Protein AF-0000000074521173 (afdb_homodimer)

Structure (mmCIF, N/CA/C/O backbone):
data_AF-0000000074521173-model_v1
#
loop_
_entity.id
_entity.type
_entity.pdbx_description
1 polymer 'Rhodanese-like domain'
#
loop_
_atom_site.group_PDB
_atom_site.id
_atom_site.type_symbol
_atom_site.label_atom_id
_atom_site.label_alt_id
_atom_site.label_comp_id
_atom_site.label_asym_id
_atom_site.label_entity_id
_atom_site.label_seq_id
_atom_site.pdbx_PDB_ins_code
_atom_site.Cartn_x
_atom_site.Cartn_y
_atom_site.Cartn_z
_atom_site.occupancy
_atom_site.B_iso_or_equiv
_atom_site.auth_seq_id
_atom_site.auth_comp_id
_atom_site.auth_asym_id
_atom_site.auth_atom_id
_atom_site.pdbx_PDB_model_num
ATOM 1 N N . MET A 1 1 ? -14.336 -15.609 12.555 1 71.12 1 MET A N 1
ATOM 2 C CA . MET A 1 1 ? -14.711 -14.969 11.289 1 71.12 1 MET A CA 1
ATOM 3 C C . MET A 1 1 ? -13.562 -14.109 10.758 1 71.12 1 MET A C 1
ATOM 5 O O . MET A 1 1 ? -12.773 -13.578 11.539 1 71.12 1 MET A O 1
ATOM 9 N N . ALA A 1 2 ? -13.367 -14.094 9.484 1 87.44 2 ALA A N 1
ATOM 10 C CA . ALA A 1 2 ? -12.242 -13.328 8.938 1 87.44 2 ALA A CA 1
ATOM 11 C C . ALA A 1 2 ? -12.453 -11.828 9.133 1 87.44 2 ALA A C 1
ATOM 13 O O . ALA A 1 2 ? -13.594 -11.352 9.109 1 87.44 2 ALA A O 1
ATOM 14 N N . LEU A 1 3 ? -11.398 -11.156 9.422 1 94.12 3 LEU A N 1
ATOM 15 C CA . LEU A 1 3 ? -11.43 -9.703 9.547 1 94.12 3 LEU A CA 1
ATOM 16 C C . LEU A 1 3 ? -11.875 -9.047 8.242 1 94.12 3 LEU A C 1
ATOM 18 O O . LEU A 1 3 ? -11.703 -9.625 7.168 1 94.12 3 LEU A O 1
ATOM 22 N N . THR A 1 4 ? -12.523 -7.906 8.406 1 96.81 4 THR A N 1
ATOM 23 C CA . THR A 1 4 ? -12.789 -7.051 7.25 1 96.81 4 THR A CA 1
ATOM 24 C C . THR A 1 4 ? -11.766 -5.922 7.172 1 96.81 4 THR A C 1
ATOM 26 O O . THR A 1 4 ? -11.078 -5.629 8.156 1 96.81 4 THR A O 1
ATOM 29 N N . PRO A 1 5 ? -11.664 -5.328 6.004 1 97.5 5 PRO A N 1
ATOM 30 C CA . PRO A 1 5 ? -10.781 -4.164 5.914 1 97.5 5 PRO A CA 1
ATOM 31 C C . PRO A 1 5 ? -11.148 -3.07 6.918 1 97.5 5 PRO A C 1
ATOM 33 O O . PRO A 1 5 ? -10.258 -2.434 7.488 1 97.5 5 PRO A O 1
ATOM 36 N N . MET A 1 6 ? -12.422 -2.934 7.141 1 97.88 6 MET A N 1
ATOM 37 C CA . MET A 1 6 ? -12.859 -1.9 8.078 1 97.88 6 MET A CA 1
ATOM 38 C C . MET A 1 6 ? -12.492 -2.273 9.508 1 97.88 6 MET A C 1
ATOM 40 O O . MET A 1 6 ? -12.273 -1.396 10.344 1 97.88 6 MET A O 1
ATOM 44 N N . ASP A 1 7 ? -12.422 -3.557 9.828 1 98.25 7 ASP A N 1
ATOM 45 C CA . ASP A 1 7 ? -11.906 -3.986 11.125 1 98.25 7 ASP A CA 1
ATOM 46 C C . ASP A 1 7 ? -10.453 -3.562 11.312 1 98.25 7 ASP A C 1
ATOM 48 O O . ASP A 1 7 ? -10.055 -3.125 12.398 1 98.25 7 ASP A O 1
ATOM 52 N N . LEU A 1 8 ? -9.617 -3.713 10.242 1 97.69 8 LEU A N 1
ATOM 53 C CA . LEU A 1 8 ? -8.219 -3.291 10.281 1 97.69 8 LEU A CA 1
ATOM 54 C C . LEU A 1 8 ? -8.109 -1.791 10.531 1 97.69 8 LEU A C 1
ATOM 56 O O . LEU A 1 8 ? -7.293 -1.349 11.336 1 97.69 8 LEU A O 1
ATOM 60 N N . VAL A 1 9 ? -8.992 -1.06 9.867 1 98.38 9 VAL A N 1
ATOM 61 C CA . VAL A 1 9 ? -8.992 0.394 9.984 1 98.38 9 VAL A CA 1
ATOM 62 C C . VAL A 1 9 ? -9.398 0.796 11.398 1 98.38 9 VAL A C 1
ATOM 64 O O . VAL A 1 9 ? -8.758 1.649 12.023 1 98.38 9 VAL A O 1
ATOM 67 N N . ALA A 1 10 ? -10.414 0.179 11.891 1 98.31 10 ALA A N 1
ATOM 68 C CA . ALA A 1 10 ? -10.898 0.475 13.234 1 98.31 10 ALA A CA 1
ATOM 69 C C . ALA A 1 10 ? -9.82 0.198 14.273 1 98.31 10 ALA A C 1
ATOM 71 O O . ALA A 1 10 ? -9.641 0.978 15.211 1 98.31 10 ALA A O 1
ATOM 72 N N . ALA A 1 11 ? -9.102 -0.899 14.117 1 98.06 11 ALA A N 1
ATOM 73 C CA . ALA A 1 11 ? -8.023 -1.233 15.039 1 98.06 11 ALA A CA 1
ATOM 74 C C . ALA A 1 11 ? -6.906 -0.194 14.977 1 98.06 11 ALA A C 1
ATOM 76 O O . ALA A 1 11 ? -6.387 0.23 16.016 1 98.06 11 ALA A O 1
ATOM 77 N N . ALA A 1 12 ? -6.566 0.208 13.797 1 98.25 12 ALA A N 1
ATOM 78 C CA . ALA A 1 12 ? -5.527 1.217 13.617 1 98.25 12 ALA A CA 1
ATOM 79 C C . ALA A 1 12 ? -5.934 2.549 14.234 1 98.25 12 ALA A C 1
ATOM 81 O O . ALA A 1 12 ? -5.109 3.236 14.844 1 98.25 12 ALA A O 1
ATOM 82 N N . LYS A 1 13 ? -7.207 2.9 14.078 1 98.38 13 LYS A N 1
ATOM 83 C CA . LYS A 1 13 ? -7.711 4.168 14.602 1 98.38 13 LYS A CA 1
ATOM 84 C C . LYS A 1 13 ? -7.551 4.242 16.109 1 98.38 13 LYS A C 1
ATOM 86 O O . LYS A 1 13 ? -7.441 5.332 16.688 1 98.38 13 LYS A O 1
ATOM 91 N N . GLN A 1 14 ? -7.484 3.115 16.781 1 98.12 14 GLN A N 1
ATOM 92 C CA . GLN A 1 14 ? -7.293 3.082 18.234 1 98.12 14 GLN A CA 1
ATOM 93 C C . GLN A 1 14 ? -5.852 3.406 18.594 1 98.12 14 GLN A C 1
ATOM 95 O O . GLN A 1 14 ? -5.551 3.678 19.766 1 98.12 14 GLN A O 1
ATOM 100 N N . ARG A 1 15 ? -4.949 3.367 17.641 1 97.81 15 ARG A N 1
ATOM 101 C CA . ARG A 1 15 ? -3.525 3.477 17.938 1 97.81 15 ARG A CA 1
ATOM 102 C C . ARG A 1 15 ? -2.949 4.777 17.391 1 97.81 15 ARG A C 1
ATOM 104 O O . ARG A 1 15 ? -1.846 5.18 17.766 1 97.81 15 ARG A O 1
ATOM 111 N N . ILE A 1 16 ? -3.756 5.422 16.578 1 98.44 16 ILE A N 1
ATOM 112 C CA . ILE A 1 16 ? -3.213 6.617 15.945 1 98.44 16 ILE A CA 1
ATOM 113 C C . ILE A 1 16 ? -4.094 7.82 16.266 1 98.44 16 ILE A C 1
ATOM 115 O O . ILE A 1 16 ? -5.191 7.664 16.812 1 98.44 16 ILE A O 1
ATOM 119 N N . ARG A 1 17 ? -3.564 8.984 15.906 1 98.25 17 ARG A N 1
ATOM 120 C CA . ARG A 1 17 ? -4.324 10.227 16 1 98.25 17 ARG A CA 1
ATOM 121 C C . ARG A 1 17 ? -4.832 10.664 14.633 1 98.25 17 ARG A C 1
ATOM 123 O O . ARG A 1 17 ? -4.109 10.578 13.633 1 98.25 17 ARG A O 1
ATOM 130 N N . GLU A 1 18 ? -6.07 11.109 14.602 1 98.44 18 GLU A N 1
ATOM 131 C CA . GLU A 1 18 ? -6.664 11.695 13.406 1 98.44 18 GLU A CA 1
ATOM 132 C C . GLU A 1 18 ? -7.047 13.156 13.641 1 98.44 18 GLU A C 1
ATOM 134 O O . GLU A 1 18 ? -7.48 13.523 14.734 1 98.44 18 GLU A O 1
ATOM 139 N N . ILE A 1 19 ? -6.906 13.922 12.609 1 98.62 19 ILE A N 1
ATOM 140 C CA . ILE A 1 19 ? -7.348 15.312 12.664 1 98.62 19 ILE A CA 1
ATOM 141 C C . ILE A 1 19 ? -8.164 15.641 11.414 1 98.62 19 ILE A C 1
ATOM 143 O O . ILE A 1 19 ? -8.07 14.945 10.398 1 98.62 19 ILE A O 1
ATOM 147 N N . GLY A 1 20 ? -9 16.641 11.492 1 98.5 20 GLY A N 1
ATOM 148 C CA . GLY A 1 20 ? -9.867 17 10.383 1 98.5 20 GLY A CA 1
ATOM 149 C C . GLY A 1 20 ? -9.203 17.938 9.391 1 98.5 20 GLY A C 1
ATOM 150 O O . GLY A 1 20 ? -8.156 18.516 9.68 1 98.5 20 GLY A O 1
ATOM 151 N N . PRO A 1 21 ? -9.82 18.062 8.211 1 98.56 21 PRO A N 1
ATOM 152 C CA . PRO A 1 21 ? -9.25 18.906 7.16 1 98.56 21 PRO A CA 1
ATOM 153 C C . PRO A 1 21 ? -9.078 20.359 7.602 1 98.56 21 PRO A C 1
ATOM 155 O O . PRO A 1 21 ? -8.117 21.031 7.199 1 98.56 21 PRO A O 1
ATOM 158 N N . GLY A 1 22 ? -10 20.828 8.352 1 98.12 22 GLY A N 1
ATOM 159 C CA . GLY A 1 22 ? -9.883 22.188 8.852 1 98.12 22 GLY A CA 1
ATOM 160 C C . GLY A 1 22 ? -8.617 22.406 9.664 1 98.12 22 GLY A C 1
ATOM 161 O O . GLY A 1 22 ? -7.93 23.422 9.484 1 98.12 22 GLY A O 1
ATOM 162 N N . GLU A 1 23 ? -8.344 21.516 10.57 1 98.25 23 GLU A N 1
ATOM 163 C CA . GLU A 1 23 ? -7.121 21.594 11.359 1 98.25 23 GLU A CA 1
ATOM 164 C C . GLU A 1 23 ? -5.883 21.469 10.469 1 98.25 23 GLU A C 1
ATOM 166 O O . GLU A 1 23 ? -4.906 22.188 10.656 1 98.25 23 GLU A O 1
ATOM 171 N N . VAL A 1 24 ? -5.895 20.594 9.484 1 98.5 24 VAL A N 1
ATOM 172 C CA . VAL A 1 24 ? -4.773 20.406 8.57 1 98.5 24 VAL A CA 1
ATOM 173 C C . VAL A 1 24 ? -4.496 21.703 7.812 1 98.5 24 VAL A C 1
ATOM 175 O O . VAL A 1 24 ? -3.336 22.062 7.598 1 98.5 24 VAL A O 1
ATOM 178 N N . ARG A 1 25 ? -5.59 22.391 7.434 1 97.94 25 ARG A N 1
ATOM 179 C CA . ARG A 1 25 ? -5.441 23.641 6.695 1 97.94 25 ARG A CA 1
ATOM 180 C C . ARG A 1 25 ? -4.578 24.625 7.469 1 97.94 25 ARG A C 1
ATOM 182 O O . ARG A 1 25 ? -3.748 25.328 6.887 1 97.94 25 ARG A O 1
ATOM 189 N N . THR A 1 26 ? -4.742 24.672 8.75 1 97.06 26 THR A N 1
ATOM 190 C CA . THR A 1 26 ? -4.02 25.625 9.586 1 97.06 26 THR A CA 1
ATOM 191 C C . THR A 1 26 ? -2.561 25.203 9.742 1 97.06 26 THR A C 1
ATOM 193 O O . THR A 1 26 ? -1.726 26 10.172 1 97.06 26 THR A O 1
ATOM 196 N N . MET A 1 27 ? -2.221 24.031 9.367 1 96.19 27 MET A N 1
ATOM 197 C CA . MET A 1 27 ? -0.882 23.484 9.555 1 96.19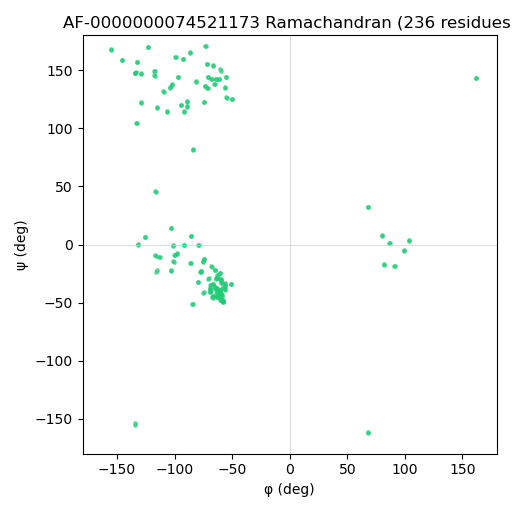 27 MET A CA 1
ATOM 198 C C . MET A 1 27 ? -0.072 23.578 8.266 1 96.19 27 MET A C 1
ATOM 200 O O . MET A 1 27 ? 1.122 23.281 8.25 1 96.19 27 MET A O 1
ATOM 204 N N . LEU A 1 28 ? -0.728 23.938 7.168 1 95.19 28 LEU A N 1
ATOM 205 C CA . LEU A 1 28 ? -0.04 24.016 5.883 1 95.19 28 LEU A CA 1
ATOM 206 C C . LEU A 1 28 ? 1.162 24.953 5.969 1 95.19 28 LEU A C 1
ATOM 208 O O . LEU A 1 28 ? 1.07 26.031 6.543 1 95.19 28 LEU A O 1
ATOM 212 N N . GLY A 1 29 ? 2.248 24.531 5.434 1 92.56 29 GLY A N 1
ATOM 213 C CA . GLY A 1 29 ? 3.445 25.359 5.438 1 92.56 29 GLY A CA 1
ATOM 214 C C . GLY A 1 29 ? 4.332 25.109 6.641 1 92.56 29 GLY A C 1
ATOM 215 O O . GLY A 1 29 ? 5.523 25.422 6.613 1 92.56 29 GLY A O 1
ATOM 216 N N . ASP A 1 30 ? 3.877 24.516 7.73 1 94 30 ASP A N 1
ATOM 217 C CA . ASP A 1 30 ? 4.629 24.312 8.961 1 94 30 ASP A CA 1
ATOM 218 C C . ASP A 1 30 ? 4.82 22.828 9.258 1 94 30 ASP A C 1
ATOM 220 O O . ASP A 1 30 ? 5.488 22.469 10.227 1 94 30 ASP A O 1
ATOM 224 N N . THR A 1 31 ? 4.141 22.062 8.484 1 96.69 31 THR A N 1
ATOM 225 C CA . THR A 1 31 ? 4.172 20.609 8.688 1 96.69 31 THR A CA 1
ATOM 226 C C . THR A 1 31 ? 4.359 19.875 7.367 1 96.69 31 THR A C 1
ATOM 228 O O . THR A 1 31 ? 3.951 20.375 6.312 1 96.69 31 THR A O 1
ATOM 231 N N . LEU A 1 32 ? 5.004 18.781 7.414 1 98.25 32 LEU A N 1
ATOM 232 C CA . LEU A 1 32 ? 5.125 17.938 6.227 1 98.25 32 LEU A CA 1
ATOM 233 C C . LEU A 1 32 ? 3.809 17.234 5.922 1 98.25 32 LEU A C 1
ATOM 235 O O . LEU A 1 32 ? 3.117 16.781 6.836 1 98.25 32 LEU A O 1
ATOM 239 N N . ILE A 1 33 ? 3.424 17.203 4.668 1 98.81 33 ILE A N 1
ATOM 240 C CA . ILE A 1 33 ? 2.186 16.578 4.215 1 98.81 33 ILE A CA 1
ATOM 241 C C . ILE A 1 33 ? 2.508 15.398 3.303 1 98.81 33 ILE A C 1
ATOM 243 O O . ILE A 1 33 ? 3.145 15.57 2.262 1 98.81 33 ILE A O 1
ATOM 247 N N . LEU A 1 34 ? 2.105 14.266 3.725 1 98.88 34 LEU A N 1
ATOM 248 C CA . LEU A 1 34 ? 2.344 13.023 2.992 1 98.88 34 LEU A CA 1
ATOM 249 C C . LEU A 1 34 ? 1.062 12.523 2.338 1 98.88 34 LEU A C 1
ATOM 251 O O . LEU A 1 34 ? 0.093 12.195 3.027 1 98.88 34 LEU A O 1
ATOM 255 N N . ASP A 1 35 ? 1.024 12.508 1.033 1 98.94 35 ASP A N 1
ATOM 256 C CA . ASP A 1 35 ? -0.046 11.922 0.228 1 98.94 35 ASP A CA 1
ATOM 257 C C . ASP A 1 35 ? 0.254 10.461 -0.113 1 98.94 35 ASP A C 1
ATOM 259 O O . ASP A 1 35 ? 1.146 10.18 -0.916 1 98.94 35 ASP A O 1
ATOM 263 N N . VAL A 1 36 ? -0.579 9.523 0.427 1 98.94 36 VAL A N 1
ATOM 264 C CA . VAL A 1 36 ? -0.253 8.117 0.245 1 98.94 36 VAL A CA 1
ATOM 265 C C . VAL A 1 36 ? -1.145 7.516 -0.838 1 98.94 36 VAL A C 1
ATOM 267 O O . VAL A 1 36 ? -1.285 6.293 -0.928 1 98.94 36 VAL A O 1
ATOM 270 N N . ARG A 1 37 ? -1.863 8.32 -1.667 1 98.69 37 ARG A N 1
ATOM 271 C CA . ARG A 1 37 ? -2.662 7.855 -2.797 1 98.69 37 ARG A CA 1
ATOM 272 C C . ARG A 1 37 ? -1.771 7.414 -3.953 1 98.69 37 ARG A C 1
ATOM 274 O O . ARG A 1 37 ? -0.547 7.531 -3.879 1 98.69 37 ARG A O 1
ATOM 281 N N . GLU A 1 38 ? -2.369 6.812 -4.918 1 98.06 38 GLU A N 1
ATOM 282 C CA . GLU A 1 38 ? -1.633 6.445 -6.121 1 98.06 38 GLU A CA 1
ATOM 283 C C . GLU A 1 38 ? -1.175 7.68 -6.891 1 98.06 38 GLU A C 1
ATOM 285 O O . GLU A 1 38 ? -1.8 8.742 -6.801 1 98.06 38 GLU A O 1
ATOM 290 N N . PRO A 1 39 ? -0.095 7.551 -7.668 1 98.06 39 PRO A N 1
ATOM 291 C CA . PRO A 1 39 ? 0.488 8.703 -8.367 1 98.06 39 PRO A CA 1
ATOM 292 C C . PRO A 1 39 ? -0.518 9.414 -9.266 1 98.06 39 PRO A C 1
ATOM 294 O O . PRO A 1 39 ? -0.506 10.648 -9.352 1 98.06 39 PRO A O 1
ATOM 297 N N . GLU A 1 40 ? -1.41 8.703 -9.836 1 97.31 40 GLU A N 1
ATOM 298 C CA . GLU A 1 40 ? -2.385 9.32 -10.734 1 97.31 40 GLU A CA 1
ATOM 299 C C . GLU A 1 40 ? -3.363 10.203 -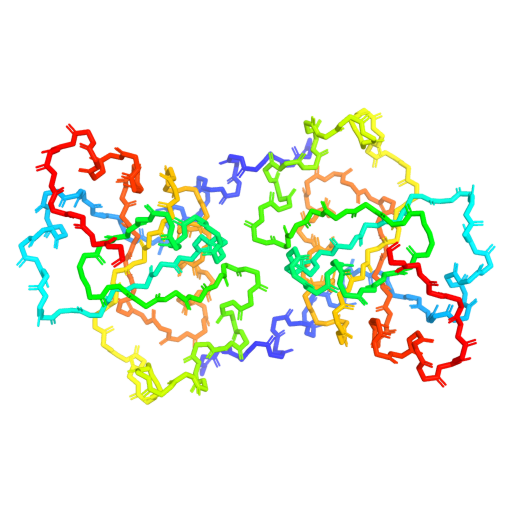9.953 1 97.31 40 GLU A C 1
ATOM 301 O O . GLU A 1 40 ? -3.783 11.25 -10.445 1 97.31 40 GLU A O 1
ATOM 306 N N . GLU A 1 41 ? -3.797 9.758 -8.82 1 98.31 41 GLU A N 1
ATOM 307 C CA . GLU A 1 41 ? -4.652 10.555 -7.949 1 98.31 41 GLU A CA 1
ATOM 308 C C . GLU A 1 41 ? -3.969 11.859 -7.547 1 98.31 41 GLU A C 1
ATOM 310 O O . GLU A 1 41 ? -4.574 12.93 -7.621 1 98.31 41 GLU A O 1
ATOM 315 N N . TYR A 1 42 ? -2.705 11.742 -7.203 1 98.62 42 TYR A N 1
ATOM 316 C CA . TYR A 1 42 ? -1.909 12.898 -6.801 1 98.62 42 TYR A CA 1
ATOM 317 C C .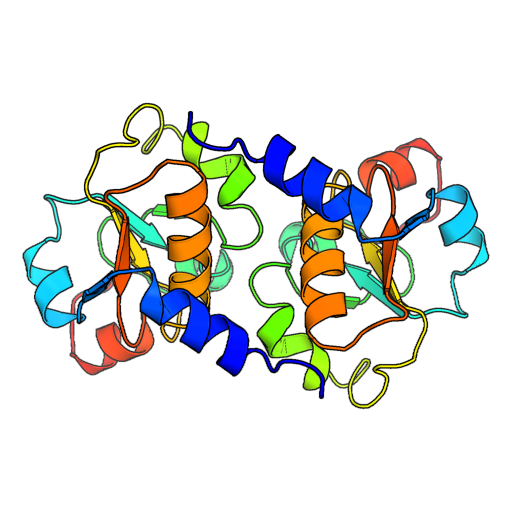 TYR A 1 42 ? -1.785 13.898 -7.945 1 98.62 42 TYR A C 1
ATOM 319 O O . TYR A 1 42 ? -1.969 15.102 -7.75 1 98.62 42 TYR A O 1
ATOM 327 N N . ALA A 1 43 ? -1.517 13.375 -9.109 1 97.94 43 ALA A N 1
ATOM 328 C CA . ALA A 1 43 ? -1.332 14.203 -10.297 1 97.94 43 ALA A CA 1
ATOM 329 C C . ALA A 1 43 ? -2.613 14.961 -10.641 1 97.94 43 ALA A C 1
ATOM 331 O O . ALA A 1 43 ? -2.562 16.078 -11.141 1 97.94 43 ALA A O 1
ATOM 332 N N . ALA A 1 44 ? -3.727 14.398 -10.297 1 97.88 44 ALA A N 1
ATOM 333 C CA . ALA A 1 44 ? -5.02 15 -10.602 1 97.88 44 ALA A CA 1
ATOM 334 C C . ALA A 1 44 ? -5.332 16.141 -9.648 1 97.88 44 ALA A C 1
ATOM 336 O O . ALA A 1 44 ? -6.195 16.984 -9.93 1 97.88 44 ALA A O 1
ATOM 337 N N . GLY A 1 45 ? -4.73 16.156 -8.445 1 98.5 45 GLY A N 1
ATOM 338 C CA . GLY A 1 45 ? -4.898 17.172 -7.426 1 98.5 45 GLY A CA 1
ATOM 339 C C . GLY A 1 45 ? -4.453 16.719 -6.047 1 98.5 45 GLY A C 1
ATOM 340 O O . GLY A 1 45 ? -4.609 15.539 -5.695 1 98.5 45 GLY A O 1
ATOM 341 N N . HIS A 1 46 ? -3.898 17.625 -5.367 1 98.75 46 HIS A N 1
ATOM 342 C CA . HIS A 1 46 ? -3.408 17.297 -4.035 1 98.75 46 HIS A CA 1
ATOM 343 C C . HIS A 1 46 ? -3.342 18.531 -3.146 1 98.75 46 HIS A C 1
ATOM 345 O O . HIS A 1 46 ? -3.547 19.656 -3.617 1 98.75 46 HIS A O 1
ATOM 351 N N . LEU A 1 47 ? -3.16 18.297 -1.831 1 98.81 47 LEU A N 1
ATOM 352 C CA . LEU A 1 47 ? -2.965 19.406 -0.903 1 98.81 47 LEU A CA 1
ATOM 353 C C . LEU A 1 47 ? -1.712 20.203 -1.262 1 98.81 47 LEU A C 1
ATOM 355 O O . LEU A 1 47 ? -0.697 19.625 -1.657 1 98.81 47 LEU A O 1
ATOM 359 N N . PRO A 1 48 ? -1.764 21.562 -1.104 1 98.19 48 PRO A N 1
ATOM 360 C CA . PRO A 1 48 ? -0.549 22.359 -1.335 1 98.19 48 PRO A CA 1
ATOM 361 C C . PRO A 1 48 ? 0.633 21.875 -0.495 1 98.19 48 PRO A C 1
ATOM 363 O O . PRO A 1 48 ? 0.491 21.656 0.712 1 98.19 48 PRO A O 1
ATOM 366 N N . GLY A 1 49 ? 1.733 21.594 -1.163 1 97.38 49 GLY A N 1
ATOM 367 C CA . GLY A 1 49 ? 2.949 21.219 -0.457 1 97.38 49 GLY A CA 1
ATOM 368 C C . GLY A 1 49 ? 3.037 19.734 -0.161 1 97.38 49 GLY A C 1
ATOM 369 O O . GLY A 1 49 ? 4.043 19.266 0.374 1 97.38 49 GLY A O 1
ATOM 370 N N . ALA A 1 50 ? 2.053 18.984 -0.577 1 98.69 50 ALA A N 1
ATOM 371 C CA . ALA A 1 50 ? 2.039 17.547 -0.284 1 98.69 50 ALA A CA 1
ATOM 372 C C . ALA A 1 50 ? 3.105 16.812 -1.092 1 98.69 50 ALA A C 1
ATOM 374 O O . ALA A 1 50 ? 3.393 17.172 -2.232 1 98.69 50 ALA A O 1
ATOM 375 N N . ILE A 1 51 ? 3.693 15.805 -0.496 1 98.56 51 ILE A N 1
ATOM 376 C CA . ILE A 1 51 ? 4.633 14.898 -1.139 1 98.56 51 ILE A CA 1
ATOM 377 C C . ILE A 1 51 ? 3.99 13.523 -1.302 1 98.56 51 ILE A C 1
ATOM 379 O O . ILE A 1 51 ? 3.432 12.977 -0.347 1 98.56 51 ILE A O 1
ATOM 383 N N . ASN A 1 52 ? 4.098 12.992 -2.477 1 98.75 52 ASN A N 1
ATOM 384 C CA . ASN A 1 52 ? 3.443 11.719 -2.752 1 98.75 52 ASN A CA 1
ATOM 385 C C . ASN A 1 52 ? 4.391 10.547 -2.539 1 98.75 52 ASN A C 1
ATOM 387 O O . ASN A 1 52 ? 5.449 10.477 -3.164 1 98.75 52 ASN A O 1
ATOM 391 N N . ILE A 1 53 ? 4.059 9.688 -1.668 1 98.81 53 ILE A N 1
ATOM 392 C CA . ILE A 1 53 ? 4.598 8.336 -1.513 1 98.81 53 ILE A CA 1
ATOM 393 C C . ILE A 1 53 ? 3.453 7.344 -1.335 1 98.81 53 ILE A C 1
ATOM 395 O O . ILE A 1 53 ? 2.887 7.227 -0.246 1 98.81 53 ILE A O 1
ATOM 399 N N . PRO A 1 54 ? 3.145 6.578 -2.361 1 98.88 54 PRO A N 1
ATOM 400 C CA . PRO A 1 54 ? 1.996 5.676 -2.262 1 98.88 54 PRO A CA 1
ATOM 401 C C . PRO A 1 54 ? 2.084 4.742 -1.06 1 98.88 54 PRO A C 1
ATOM 403 O O . PRO A 1 54 ? 3.174 4.289 -0.702 1 98.88 54 PRO A O 1
ATOM 406 N N . ARG A 1 55 ? 0.884 4.453 -0.451 1 98.69 55 ARG A N 1
ATOM 407 C CA . ARG A 1 55 ? 0.812 3.574 0.711 1 98.69 55 ARG A CA 1
ATOM 408 C C . ARG A 1 55 ? 1.54 2.262 0.449 1 98.69 55 ARG A C 1
ATOM 410 O O . ARG A 1 55 ? 2.166 1.701 1.352 1 98.69 55 ARG A O 1
ATOM 417 N N . GLY A 1 56 ? 1.499 1.794 -0.797 1 98.31 56 GLY A N 1
ATOM 418 C CA . GLY A 1 56 ? 2.072 0.5 -1.127 1 98.31 56 GLY A CA 1
ATOM 419 C C . GLY A 1 56 ? 3.578 0.449 -0.939 1 98.31 56 GLY A C 1
ATOM 420 O O . GLY A 1 56 ? 4.16 -0.632 -0.835 1 98.31 56 GLY A O 1
ATOM 421 N N . VAL A 1 57 ? 4.223 1.61 -0.952 1 98.5 57 VAL A N 1
ATOM 422 C CA . VAL A 1 57 ? 5.68 1.612 -0.886 1 98.5 57 VAL A CA 1
ATOM 423 C C . VAL A 1 57 ? 6.145 2.488 0.275 1 98.5 57 VAL A C 1
ATOM 425 O O . VAL A 1 57 ? 7.348 2.67 0.484 1 98.5 57 VAL A O 1
ATOM 428 N N . VAL A 1 58 ? 5.258 2.998 1.104 1 98.56 58 VAL A N 1
ATOM 429 C CA . VAL A 1 58 ? 5.578 4.07 2.043 1 98.56 58 VAL A CA 1
ATOM 430 C C . VAL A 1 58 ? 6.562 3.561 3.092 1 98.56 58 VAL A C 1
ATOM 432 O O . VAL A 1 58 ? 7.48 4.281 3.494 1 98.56 58 VAL A O 1
ATOM 435 N N . GLU A 1 59 ? 6.496 2.285 3.51 1 97.06 59 GLU A N 1
ATOM 436 C CA . GLU A 1 59 ? 7.406 1.708 4.5 1 97.06 59 GLU A CA 1
ATOM 437 C C . GLU A 1 59 ? 8.844 1.698 3.988 1 97.06 59 GLU A C 1
ATOM 439 O O . GLU A 1 59 ? 9.789 1.833 4.77 1 97.06 59 GLU A O 1
ATOM 444 N N . PHE A 1 60 ? 8.906 1.604 2.709 1 97.81 60 PHE A N 1
ATOM 445 C CA . PHE A 1 60 ? 10.211 1.323 2.117 1 97.81 60 PHE A CA 1
ATOM 446 C C . PHE A 1 60 ? 10.844 2.596 1.561 1 97.81 60 PHE A C 1
ATOM 448 O O . PHE A 1 60 ? 12.039 2.629 1.281 1 97.81 60 PHE A O 1
ATOM 455 N N . ARG A 1 61 ? 10.039 3.619 1.41 1 98.12 61 ARG A N 1
ATOM 456 C CA . ARG A 1 61 ? 10.539 4.762 0.652 1 98.12 61 ARG A CA 1
ATOM 457 C C . ARG A 1 61 ? 10.648 6 1.536 1 98.12 61 ARG A C 1
ATOM 459 O O . ARG A 1 61 ? 11.414 6.918 1.236 1 98.12 61 ARG A O 1
ATOM 466 N N . ILE A 1 62 ? 9.922 6.059 2.631 1 98.38 62 ILE A N 1
ATOM 467 C CA . ILE A 1 62 ? 9.805 7.316 3.361 1 98.38 62 ILE A CA 1
ATOM 468 C C . ILE A 1 62 ? 11.164 7.719 3.914 1 98.38 62 ILE A C 1
ATOM 470 O O . ILE A 1 62 ? 11.555 8.891 3.836 1 98.38 62 ILE A O 1
ATOM 474 N N . GLU A 1 63 ? 11.977 6.828 4.359 1 96.56 63 GLU A N 1
ATOM 475 C CA . GLU A 1 63 ? 13.242 7.152 5.004 1 96.56 63 GLU A CA 1
ATOM 476 C C . GLU A 1 63 ? 14.297 7.555 3.977 1 96.56 63 GLU A C 1
ATOM 478 O O . GLU A 1 63 ? 15.289 8.195 4.32 1 96.56 63 GLU A O 1
ATOM 483 N N . THR A 1 64 ? 14.102 7.121 2.771 1 96.31 64 THR A N 1
ATOM 484 C CA . THR A 1 64 ? 15.086 7.438 1.744 1 96.31 64 THR A CA 1
ATOM 485 C C . THR A 1 64 ? 14.641 8.641 0.917 1 96.31 64 THR A C 1
ATOM 487 O O . THR A 1 64 ? 15.375 9.109 0.046 1 96.31 64 THR A O 1
ATOM 490 N N . HIS A 1 65 ? 13.453 9.086 1.127 1 97.81 65 HIS A N 1
ATOM 491 C CA . HIS A 1 65 ? 12.977 10.266 0.411 1 97.81 65 HIS A CA 1
ATOM 492 C C . HIS A 1 65 ? 13.672 11.531 0.913 1 97.81 65 HIS A C 1
ATOM 494 O O . HIS A 1 65 ? 13.758 11.758 2.123 1 97.81 65 HIS A O 1
ATOM 500 N N . PRO A 1 66 ? 14.117 12.375 0.054 1 97.44 66 PRO A N 1
ATOM 501 C CA . PRO A 1 66 ? 14.93 13.531 0.446 1 97.44 66 PRO A CA 1
ATOM 502 C C . PRO A 1 66 ? 14.203 14.461 1.412 1 97.44 66 PRO A C 1
ATOM 504 O O . PRO A 1 66 ? 14.828 15.07 2.287 1 97.44 66 PRO A O 1
ATOM 507 N N . VAL A 1 67 ? 12.945 14.539 1.351 1 97.31 67 VAL A N 1
ATOM 508 C CA . VAL A 1 67 ? 12.172 15.477 2.156 1 97.31 67 VAL A CA 1
ATOM 509 C C . VAL A 1 67 ? 12 14.93 3.57 1 97.31 67 VAL A C 1
ATOM 511 O O . VAL A 1 67 ? 11.969 15.688 4.539 1 97.31 67 VAL A O 1
ATOM 514 N N . PHE A 1 68 ? 11.922 13.633 3.727 1 98.06 68 PHE A N 1
ATOM 515 C CA . PHE A 1 68 ? 11.555 13.031 5.004 1 98.06 68 PHE A CA 1
ATOM 516 C C . PHE A 1 68 ? 12.789 12.484 5.715 1 98.06 68 PHE A C 1
ATOM 518 O O . PHE A 1 68 ? 12.758 12.234 6.922 1 98.06 68 PHE A O 1
ATOM 525 N N . GLN A 1 69 ? 13.805 12.219 4.945 1 96.38 69 GLN A N 1
ATOM 526 C CA . GLN A 1 69 ? 15 11.586 5.488 1 96.38 69 GLN A CA 1
ATOM 527 C C . GLN A 1 69 ? 15.492 12.32 6.734 1 96.38 69 GLN A C 1
ATOM 529 O O . GLN A 1 69 ? 15.641 13.539 6.723 1 96.38 69 GLN A O 1
ATOM 534 N N . GLY A 1 70 ? 15.641 11.555 7.832 1 94.69 70 GLY A N 1
ATOM 535 C CA . GLY A 1 70 ? 16.188 12.109 9.062 1 94.69 70 GLY A CA 1
ATOM 536 C C . GLY A 1 70 ? 15.156 12.891 9.867 1 94.69 70 GLY A C 1
ATOM 537 O O . GLY A 1 70 ? 15.5 13.547 10.852 1 94.69 70 GLY A O 1
ATOM 538 N N . LYS A 1 71 ? 13.898 12.875 9.508 1 96.19 71 LYS A N 1
ATOM 539 C CA . LYS A 1 71 ? 12.875 13.68 10.164 1 96.19 71 LYS A CA 1
ATOM 540 C C . LYS A 1 71 ? 11.828 12.797 10.836 1 96.19 71 LYS A C 1
ATOM 542 O O . LYS A 1 71 ? 10.625 13.047 10.711 1 96.19 71 LYS A O 1
ATOM 547 N N . LYS A 1 72 ? 12.273 11.797 11.531 1 94.62 72 LYS A N 1
ATOM 548 C CA . LYS A 1 72 ? 11.375 10.828 12.133 1 94.62 72 LYS A CA 1
ATOM 549 C C . LYS A 1 72 ? 10.547 11.461 13.258 1 94.62 72 LYS A C 1
ATOM 551 O O . LYS A 1 72 ? 9.453 10.984 13.57 1 94.62 72 LYS A O 1
ATOM 556 N N . ASP A 1 73 ? 11.031 12.57 13.734 1 94.69 73 ASP A N 1
ATOM 557 C CA . ASP A 1 73 ? 10.344 13.211 14.852 1 94.69 73 ASP A CA 1
ATOM 558 C C . ASP A 1 73 ? 9.484 14.383 14.375 1 94.69 73 ASP A C 1
ATOM 560 O O . ASP A 1 73 ? 8.773 15.008 15.164 1 94.69 73 ASP A O 1
ATOM 564 N N . ALA A 1 74 ? 9.523 14.617 13.102 1 96.12 74 ALA A N 1
ATOM 565 C CA . ALA A 1 74 ? 8.766 15.742 12.562 1 96.12 74 ALA A CA 1
ATOM 566 C C . ALA A 1 74 ? 7.266 15.461 12.578 1 96.12 74 ALA A C 1
ATOM 568 O O . ALA A 1 74 ? 6.848 14.297 12.578 1 96.12 74 ALA A O 1
ATOM 569 N N . ALA A 1 75 ? 6.516 16.562 12.609 1 97.19 75 ALA A N 1
ATOM 570 C CA . ALA A 1 75 ? 5.07 16.453 12.414 1 97.19 75 ALA A CA 1
ATOM 571 C C . ALA A 1 75 ? 4.738 16.188 10.953 1 97.19 75 ALA A C 1
ATOM 573 O O . ALA A 1 75 ? 5.16 16.938 10.062 1 97.19 75 ALA A O 1
ATOM 574 N N . ILE A 1 76 ? 4.051 15.117 10.727 1 98.62 76 ILE A N 1
ATOM 575 C CA . ILE A 1 76 ? 3.664 14.734 9.375 1 98.62 76 ILE A CA 1
ATOM 576 C C . ILE A 1 76 ? 2.166 14.445 9.328 1 98.62 76 ILE A C 1
ATOM 578 O O . ILE A 1 76 ? 1.657 13.648 10.117 1 98.62 76 ILE A O 1
ATOM 582 N N . VAL A 1 77 ? 1.464 15.141 8.492 1 98.88 77 VAL A N 1
ATOM 583 C CA . VAL A 1 77 ? 0.074 14.805 8.195 1 98.88 77 VAL A CA 1
ATOM 584 C C . VAL A 1 77 ? 0.015 13.828 7.023 1 98.88 77 VAL A C 1
ATOM 586 O O . VAL A 1 77 ? 0.576 14.094 5.957 1 98.88 77 VAL A O 1
ATOM 589 N N . VAL A 1 78 ? -0.602 12.711 7.246 1 98.94 78 VAL A N 1
ATOM 590 C CA . VAL A 1 78 ? -0.792 11.695 6.219 1 98.94 78 VAL A CA 1
ATOM 591 C C . VAL A 1 78 ? -2.236 11.719 5.723 1 98.94 78 VAL A C 1
ATOM 593 O O . VAL A 1 78 ? -3.17 11.805 6.523 1 98.94 78 VAL A O 1
ATOM 596 N N . TYR A 1 79 ? -2.42 11.656 4.406 1 98.94 79 TYR A N 1
ATOM 597 C CA . TYR A 1 79 ? -3.795 11.594 3.926 1 98.94 79 TYR A CA 1
ATOM 598 C C . TYR A 1 79 ? -3.893 10.727 2.674 1 98.94 79 TYR A C 1
ATOM 600 O O . TYR A 1 79 ? -2.881 10.438 2.033 1 98.94 79 TYR A O 1
ATOM 608 N N . CYS A 1 80 ? -5.066 10.258 2.426 1 98.81 80 CYS A N 1
ATOM 609 C CA . CYS A 1 80 ? -5.418 9.562 1.193 1 98.81 80 CYS A CA 1
ATOM 610 C C . CYS A 1 80 ? -6.742 10.078 0.636 1 98.81 80 CYS A C 1
ATOM 612 O O . CYS A 1 80 ? -7.078 11.25 0.807 1 98.81 80 CYS A O 1
ATOM 614 N N . GLN A 1 81 ? -7.391 9.25 -0.115 1 98.62 81 GLN A N 1
ATOM 615 C CA . GLN A 1 81 ? -8.609 9.719 -0.771 1 98.62 81 GLN A CA 1
ATOM 616 C C . GLN A 1 81 ? -9.758 9.844 0.226 1 98.62 81 GLN A C 1
ATOM 618 O O . GLN A 1 81 ? -10.438 10.875 0.263 1 98.62 81 GLN A O 1
ATOM 623 N N . SER A 1 82 ? -9.922 8.898 1.151 1 98.38 82 SER A N 1
ATOM 624 C CA . SER A 1 82 ? -11.117 8.852 1.988 1 98.38 82 SER A CA 1
ATOM 625 C C . SER A 1 82 ? -10.758 8.672 3.457 1 98.38 82 SER A C 1
ATOM 627 O O . SER A 1 82 ? -11.641 8.539 4.309 1 98.38 82 SER A O 1
ATOM 629 N N . GLY A 1 83 ? -9.516 8.586 3.777 1 98.5 83 GLY A N 1
ATOM 630 C CA . GLY A 1 83 ? -9.062 8.484 5.156 1 98.5 83 GLY A CA 1
ATOM 631 C C . GLY A 1 83 ? -8.734 7.066 5.578 1 98.5 83 GLY A C 1
ATOM 632 O O . GLY A 1 83 ? -8.195 6.848 6.668 1 98.5 83 GLY A O 1
ATOM 633 N N . LEU A 1 84 ? -8.977 6.055 4.723 1 98.25 84 LEU A N 1
ATOM 634 C CA . LEU A 1 84 ? -8.781 4.656 5.09 1 98.25 84 LEU A CA 1
ATOM 635 C C . LEU A 1 84 ? -7.336 4.234 4.879 1 98.25 84 LEU A C 1
ATOM 637 O O . LEU A 1 84 ? -6.688 3.734 5.801 1 98.25 84 LEU A O 1
ATOM 641 N N . ARG A 1 85 ? -6.746 4.484 3.686 1 98.56 85 ARG A N 1
ATOM 642 C CA . ARG A 1 85 ? -5.348 4.184 3.408 1 98.56 85 ARG A CA 1
ATOM 643 C C . ARG A 1 85 ? -4.422 4.949 4.348 1 98.56 85 ARG A C 1
ATOM 645 O O . ARG A 1 85 ? -3.43 4.406 4.832 1 98.56 85 ARG A O 1
ATOM 652 N N . SER A 1 86 ? -4.785 6.207 4.617 1 98.88 86 SER A N 1
ATOM 653 C CA . SER A 1 86 ? -3.922 7.031 5.457 1 98.88 86 SER A CA 1
ATOM 654 C C . SER A 1 86 ? -3.928 6.539 6.902 1 98.88 86 SER A C 1
ATOM 656 O O . SER A 1 86 ? -2.914 6.629 7.598 1 98.88 86 SER A O 1
ATOM 658 N N . THR A 1 87 ? -5.086 6.035 7.375 1 98.81 87 THR A N 1
ATOM 659 C CA . THR A 1 87 ? -5.16 5.453 8.711 1 98.81 87 THR A CA 1
ATOM 660 C C . THR A 1 87 ? -4.207 4.273 8.844 1 98.81 87 THR A C 1
ATOM 662 O O . THR A 1 87 ? -3.402 4.215 9.773 1 98.81 87 THR A O 1
ATOM 665 N N . LEU A 1 88 ? -4.207 3.373 7.898 1 98.69 88 LEU A N 1
ATOM 666 C CA . LEU A 1 88 ? -3.342 2.201 7.934 1 98.69 88 LEU A CA 1
ATOM 667 C C . LEU A 1 88 ? -1.882 2.6 7.742 1 98.69 88 LEU A C 1
ATOM 669 O O . LEU A 1 88 ? -0.992 2.049 8.398 1 98.69 88 LEU A O 1
ATOM 673 N N . ALA A 1 89 ? -1.649 3.543 6.871 1 98.81 89 ALA A N 1
ATOM 674 C CA . ALA A 1 89 ? -0.292 4.031 6.648 1 98.81 89 ALA A CA 1
ATOM 675 C C . ALA A 1 89 ? 0.276 4.676 7.91 1 98.81 89 ALA A C 1
ATOM 677 O O . ALA A 1 89 ? 1.432 4.438 8.266 1 98.81 89 ALA A O 1
ATOM 678 N N . THR A 1 90 ? -0.521 5.504 8.562 1 98.81 90 THR A N 1
ATOM 679 C CA . THR A 1 90 ? -0.089 6.16 9.789 1 98.81 90 THR A CA 1
ATOM 680 C C . THR A 1 90 ? 0.256 5.129 10.859 1 98.81 90 THR A C 1
ATOM 682 O O . THR A 1 90 ? 1.276 5.254 11.547 1 98.81 90 THR A O 1
ATOM 685 N N . ASP A 1 91 ? -0.544 4.125 10.977 1 98.56 91 ASP A N 1
ATOM 686 C CA . ASP A 1 91 ? -0.326 3.064 11.961 1 98.56 91 ASP A CA 1
ATOM 687 C C . ASP A 1 91 ? 1.013 2.367 11.727 1 98.56 91 ASP A C 1
ATOM 689 O O . ASP A 1 91 ? 1.799 2.195 12.656 1 98.56 91 ASP A O 1
ATOM 693 N N . ILE A 1 92 ? 1.298 2.004 10.477 1 97.88 92 ILE A N 1
ATOM 694 C CA . ILE A 1 92 ? 2.535 1.292 10.18 1 97.88 92 ILE A CA 1
ATOM 695 C C . ILE A 1 92 ? 3.727 2.229 10.359 1 97.88 92 ILE A C 1
ATOM 697 O O . ILE A 1 92 ? 4.785 1.812 10.836 1 97.88 92 ILE A O 1
ATOM 701 N N . LEU A 1 93 ? 3.6 3.498 9.992 1 98.44 93 LEU A N 1
ATOM 702 C CA . LEU A 1 93 ? 4.684 4.457 10.164 1 98.44 93 LEU A CA 1
ATOM 703 C C . LEU A 1 93 ? 5.016 4.652 11.641 1 98.44 93 LEU A C 1
ATOM 705 O O . LEU A 1 93 ? 6.184 4.766 12.008 1 98.44 93 LEU A O 1
ATOM 709 N N . GLN A 1 94 ? 4.027 4.645 12.453 1 97.88 94 GLN A N 1
ATOM 710 C CA . GLN A 1 94 ? 4.27 4.738 13.891 1 97.88 94 GLN A CA 1
ATOM 711 C C . GLN A 1 94 ? 5.051 3.529 14.398 1 97.88 94 GLN A C 1
ATOM 713 O O . GLN A 1 94 ? 5.957 3.668 15.227 1 97.88 94 GLN A O 1
ATOM 718 N N . GLN A 1 95 ? 4.738 2.398 13.891 1 97.06 95 GLN A N 1
ATOM 719 C CA . GLN A 1 95 ? 5.473 1.19 14.25 1 97.06 95 GLN A CA 1
ATOM 720 C C . GLN A 1 95 ? 6.934 1.288 13.828 1 97.06 95 GLN A C 1
ATOM 722 O O . GLN A 1 95 ? 7.812 0.703 14.461 1 97.06 95 GLN A O 1
ATOM 727 N N . LEU A 1 96 ? 7.18 2.064 12.844 1 97.56 96 LEU A N 1
ATOM 728 C CA . LEU A 1 96 ? 8.531 2.223 12.297 1 97.56 96 LEU A CA 1
ATOM 729 C C . LEU A 1 96 ? 9.25 3.385 12.977 1 97.56 96 LEU A C 1
ATOM 731 O O . LEU A 1 96 ? 10.367 3.74 12.578 1 97.56 96 LEU A O 1
ATOM 735 N N . GLY A 1 97 ? 8.617 4.047 13.891 1 97 97 GLY A N 1
ATOM 736 C CA . GLY A 1 97 ? 9.289 5.066 14.688 1 97 97 GLY A CA 1
ATOM 737 C C . GLY A 1 97 ? 8.938 6.48 14.266 1 97 97 GLY A C 1
ATOM 738 O O . GLY A 1 97 ? 9.539 7.441 14.742 1 97 97 GLY A O 1
ATOM 739 N N . TRP A 1 98 ? 8.047 6.645 13.305 1 97.44 98 TRP A N 1
ATOM 740 C CA . TRP A 1 98 ? 7.543 7.957 12.914 1 97.44 98 TRP A CA 1
ATOM 741 C C . TRP A 1 98 ? 6.398 8.398 13.82 1 97.44 98 TRP A C 1
ATOM 743 O O . TRP A 1 98 ? 5.238 8.406 13.398 1 97.44 98 TRP A O 1
ATOM 753 N N . ARG A 1 99 ? 6.688 8.883 14.883 1 93.19 99 ARG A N 1
ATOM 754 C CA . ARG A 1 99 ? 5.703 9.055 15.953 1 93.19 99 ARG A CA 1
ATOM 755 C C . ARG A 1 99 ? 4.949 10.367 15.797 1 93.19 99 ARG A C 1
ATOM 757 O O . ARG A 1 99 ? 3.908 10.57 16.422 1 93.19 99 ARG A O 1
ATOM 764 N N . GLY A 1 100 ? 5.441 11.266 15 1 96.25 100 GLY A N 1
ATOM 765 C CA . GLY A 1 100 ? 4.781 12.547 14.789 1 96.25 100 GLY A CA 1
ATOM 766 C C . GLY A 1 100 ? 3.725 12.5 13.703 1 96.25 100 GLY A C 1
ATOM 767 O O . GLY A 1 100 ? 3.154 13.531 13.344 1 96.25 100 GLY A O 1
ATOM 768 N N . THR A 1 101 ? 3.428 11.328 13.211 1 98.38 101 THR A N 1
ATOM 769 C CA . THR A 1 101 ? 2.48 11.203 12.109 1 98.38 101 THR A CA 1
ATOM 770 C C . THR A 1 101 ? 1.044 11.25 12.617 1 98.38 101 THR A C 1
ATOM 772 O O . THR A 1 101 ? 0.736 10.695 13.672 1 98.38 101 THR A O 1
ATOM 775 N N . VAL A 1 102 ? 0.172 11.93 11.859 1 98.69 102 VAL A N 1
ATOM 776 C CA . VAL A 1 102 ? -1.27 11.953 12.086 1 98.69 102 VAL A CA 1
ATOM 777 C C . VAL A 1 102 ? -2.002 11.742 10.766 1 98.69 102 VAL A C 1
ATOM 779 O O . VAL A 1 102 ? -1.488 12.102 9.703 1 98.69 102 VAL A O 1
ATOM 782 N N . SER A 1 103 ? -3.154 11.102 10.852 1 98.88 103 SER A N 1
ATOM 783 C CA . SER A 1 103 ? -3.953 10.891 9.648 1 98.88 103 SER A CA 1
ATOM 784 C C . SER A 1 103 ? -5.035 11.953 9.516 1 98.88 103 SER A C 1
ATOM 786 O O . SER A 1 103 ? -5.621 12.383 10.508 1 98.88 103 SER A O 1
ATOM 788 N N . MET A 1 104 ? -5.309 12.352 8.297 1 98.88 104 MET A N 1
ATOM 789 C CA . MET A 1 104 ? -6.406 13.281 8.07 1 98.88 104 MET A CA 1
ATOM 790 C C . MET A 1 104 ? -7.719 12.539 7.852 1 98.88 104 MET A C 1
ATOM 792 O O . MET A 1 104 ? -7.871 11.812 6.863 1 98.88 104 MET A O 1
ATOM 796 N N . ALA A 1 105 ? -8.641 12.789 8.719 1 98.62 105 ALA A N 1
ATOM 797 C CA . ALA A 1 105 ? -9.961 12.156 8.617 1 98.62 105 ALA A CA 1
ATOM 798 C C . ALA A 1 105 ? -10.688 12.609 7.355 1 98.62 105 ALA A C 1
ATOM 800 O O . ALA A 1 105 ? -10.641 13.789 6.992 1 98.62 105 ALA A O 1
ATOM 801 N N . GLY A 1 106 ? -11.336 11.695 6.68 1 98.44 106 GLY A N 1
ATOM 802 C CA . GLY A 1 106 ? -12.141 12.008 5.508 1 98.44 106 GLY A CA 1
ATOM 803 C C . GLY A 1 106 ? -11.312 12.148 4.242 1 98.44 106 GLY A C 1
ATOM 804 O O . GLY A 1 106 ? -11.859 12.156 3.137 1 98.44 106 GLY A O 1
ATOM 805 N N . GLY A 1 107 ? -10.023 12.32 4.344 1 98.81 107 GLY A N 1
ATOM 806 C CA . GLY A 1 107 ? -9.109 12.32 3.215 1 98.81 107 GLY A CA 1
ATOM 807 C C . GLY A 1 107 ? -9.289 13.516 2.299 1 98.81 107 GLY A C 1
ATOM 808 O O . GLY A 1 107 ? -9.789 14.562 2.725 1 98.81 107 GLY A O 1
ATOM 809 N N . PHE A 1 108 ? -8.75 13.336 1.104 1 98.88 108 PHE A N 1
ATOM 810 C CA . PHE A 1 108 ? -8.82 14.367 0.071 1 98.88 108 PHE A CA 1
ATOM 811 C C . PHE A 1 108 ? -10.266 14.711 -0.257 1 98.88 108 PHE A C 1
ATOM 813 O O . PHE A 1 108 ? -10.586 15.859 -0.552 1 98.88 108 PHE A O 1
ATOM 820 N N . LYS A 1 109 ? -11.141 13.766 -0.186 1 98.69 109 LYS A N 1
ATOM 821 C CA . LYS A 1 109 ? -12.562 14.008 -0.424 1 98.69 109 LYS A CA 1
ATOM 822 C C . LYS A 1 109 ? -13.109 15.062 0.533 1 98.69 109 LYS A C 1
ATOM 824 O O . LYS A 1 109 ? -13.75 16.016 0.104 1 98.69 109 LYS A O 1
ATOM 829 N N . ALA A 1 110 ? -12.836 14.883 1.8 1 98.75 110 ALA A N 1
ATOM 830 C CA . ALA A 1 110 ? -13.297 15.844 2.803 1 98.75 110 ALA A CA 1
ATOM 831 C C . ALA A 1 110 ? -12.648 17.203 2.602 1 98.75 110 ALA A C 1
ATOM 833 O O . ALA A 1 110 ? -13.273 18.25 2.83 1 98.75 110 ALA A O 1
ATOM 834 N N . TRP A 1 111 ? -11.391 17.172 2.197 1 98.81 111 TRP A N 1
ATOM 835 C CA . TRP A 1 111 ? -10.664 18.406 1.901 1 98.81 111 TRP A CA 1
ATOM 836 C C . TRP A 1 111 ? -11.359 19.203 0.807 1 98.81 111 TRP A C 1
ATOM 838 O O . TRP A 1 111 ? -11.625 20.391 0.972 1 98.81 111 TRP A O 1
ATOM 848 N N . ILE A 1 112 ? -11.703 18.578 -0.259 1 98.44 112 ILE A N 1
ATOM 849 C CA . ILE A 1 112 ? -12.359 19.203 -1.402 1 98.44 112 ILE A CA 1
ATOM 850 C C . ILE A 1 112 ? -13.758 19.656 -1.002 1 98.44 112 ILE A C 1
ATOM 852 O O . ILE A 1 112 ? -14.172 20.766 -1.353 1 98.44 112 ILE A O 1
ATOM 856 N N . GLU A 1 113 ? -14.453 18.859 -0.319 1 98.06 113 GLU A N 1
ATOM 857 C CA . GLU A 1 113 ? -15.805 19.203 0.127 1 98.06 113 GLU A CA 1
ATOM 858 C C . GLU A 1 113 ? -15.797 20.453 1.001 1 98.06 113 GLU A C 1
ATOM 860 O O . GLU A 1 113 ? -16.766 21.203 1.02 1 98.06 113 GLU A O 1
ATOM 865 N N . GLY A 1 114 ? -14.734 20.609 1.704 1 97.62 114 GLY A N 1
ATOM 866 C CA . GLY A 1 114 ? -14.578 21.766 2.568 1 97.62 114 GLY A CA 1
ATOM 867 C C . GLY A 1 114 ? -14.172 23.031 1.817 1 97.62 114 GLY A C 1
ATOM 868 O O . GLY A 1 114 ? -14.047 24.094 2.412 1 97.62 114 GLY A O 1
ATOM 869 N N . GLY A 1 115 ? -14.016 22.891 0.512 1 97.5 115 GLY A N 1
ATOM 870 C CA . GLY A 1 115 ? -13.625 24.047 -0.288 1 97.5 115 GLY A CA 1
ATOM 871 C C . GLY A 1 115 ? -12.219 24.531 -0.004 1 97.5 115 GLY A C 1
ATOM 872 O O . GLY A 1 115 ? -11.938 25.719 -0.071 1 97.5 115 GLY A O 1
ATOM 873 N N . LEU A 1 116 ? -11.328 23.609 0.348 1 97.94 116 LEU A N 1
ATOM 874 C CA . LEU A 1 116 ? -9.977 23.984 0.761 1 97.94 116 LEU A CA 1
ATOM 875 C C . LEU A 1 116 ? -9.023 23.969 -0.43 1 97.94 116 LEU A C 1
ATOM 877 O O . LEU A 1 116 ? -9.328 23.391 -1.476 1 97.94 116 LEU A O 1
ATOM 881 N N . PRO A 1 117 ? -7.918 24.625 -0.358 1 97.25 117 PRO A N 1
ATOM 882 C CA . PRO A 1 117 ? -7.043 24.812 -1.518 1 97.25 117 PRO A CA 1
ATOM 883 C C . PRO A 1 117 ? -6.469 23.5 -2.051 1 97.25 117 PRO A C 1
ATOM 885 O O . PRO A 1 117 ? -6.152 22.609 -1.271 1 97.25 117 PRO A O 1
ATOM 888 N N . VAL A 1 118 ? -6.391 23.469 -3.379 1 97.75 118 VAL A N 1
ATOM 889 C CA . VAL A 1 118 ? -5.836 22.297 -4.059 1 97.75 118 VAL A CA 1
ATOM 890 C C . VAL A 1 118 ? -4.762 22.734 -5.051 1 97.75 118 VAL A C 1
ATOM 892 O O . VAL A 1 118 ? -4.871 23.812 -5.656 1 97.75 118 VAL A O 1
ATOM 895 N N . SER A 1 119 ? -3.717 21.859 -5.234 1 94.81 119 SER A N 1
ATOM 896 C CA . SER A 1 119 ? -2.654 22.094 -6.207 1 94.81 119 SER A CA 1
ATOM 897 C C . SER A 1 119 ? -2.635 20.984 -7.266 1 94.81 119 SER A C 1
ATOM 899 O O . SER A 1 119 ? -3.123 19.891 -7.027 1 94.81 119 SER A O 1
ATOM 901 N N . SER A 1 120 ? -2.209 21.281 -8.539 1 87.38 120 SER A N 1
ATOM 902 C CA . SER A 1 120 ? -2.016 20.297 -9.609 1 87.38 120 SER A CA 1
ATOM 903 C C . SER A 1 120 ? -0.652 20.469 -10.273 1 87.38 120 SER A C 1
ATOM 905 O O . SER A 1 120 ? -0.088 21.562 -10.273 1 87.38 120 SER A O 1
ATOM 907 N N . MET B 1 1 ? 13.805 -0.147 20.391 1 72.25 1 MET B N 1
ATOM 908 C CA . MET B 1 1 ? 14.219 0.419 19.109 1 72.25 1 MET B CA 1
ATOM 909 C C . MET B 1 1 ? 13.102 0.298 18.078 1 72.25 1 MET B C 1
ATOM 911 O O . MET B 1 1 ? 12.305 -0.636 18.125 1 72.25 1 MET B O 1
ATOM 915 N N . ALA B 1 2 ? 12.953 1.272 17.234 1 87.69 2 ALA B N 1
ATOM 916 C CA . ALA B 1 2 ? 11.867 1.221 16.266 1 87.69 2 ALA B CA 1
ATOM 917 C C . ALA B 1 2 ? 12.109 0.116 15.234 1 87.69 2 ALA B C 1
ATOM 919 O O . ALA B 1 2 ? 13.25 -0.184 14.891 1 87.69 2 ALA B O 1
ATOM 920 N N . LEU B 1 3 ? 11.062 -0.522 14.852 1 94.19 3 LEU B N 1
ATOM 921 C CA . LEU B 1 3 ? 11.117 -1.545 13.812 1 94.19 3 LEU B CA 1
ATOM 922 C C . LEU B 1 3 ? 11.617 -0.956 12.5 1 94.19 3 LEU B C 1
ATOM 924 O O . LEU B 1 3 ? 11.477 0.246 12.266 1 94.19 3 LEU B O 1
ATOM 928 N N . THR B 1 4 ? 12.266 -1.819 11.719 1 96.88 4 THR B N 1
ATOM 929 C CA . THR B 1 4 ? 12.578 -1.477 10.336 1 96.88 4 THR B CA 1
ATOM 930 C C . THR B 1 4 ? 11.57 -2.125 9.383 1 96.88 4 THR B C 1
ATOM 932 O O . THR B 1 4 ? 10.859 -3.057 9.766 1 96.88 4 THR B O 1
ATOM 935 N N . PRO B 1 5 ? 11.523 -1.603 8.195 1 97.5 5 PRO B N 1
ATOM 936 C CA . PRO B 1 5 ? 10.664 -2.266 7.211 1 97.5 5 PRO B CA 1
ATOM 937 C C . PRO B 1 5 ? 11.016 -3.738 7.02 1 97.5 5 PRO B C 1
ATOM 939 O O . PRO B 1 5 ? 10.125 -4.574 6.863 1 97.5 5 PRO B O 1
ATOM 942 N N . MET B 1 6 ? 12.281 -4.012 7.09 1 97.88 6 MET B N 1
ATOM 943 C CA . MET B 1 6 ? 12.703 -5.398 6.902 1 97.88 6 MET B CA 1
ATOM 944 C C . MET B 1 6 ? 12.289 -6.262 8.086 1 97.88 6 MET B C 1
ATOM 946 O O . MET B 1 6 ? 12.055 -7.461 7.938 1 97.88 6 MET B O 1
ATOM 950 N N . ASP B 1 7 ? 12.188 -5.688 9.281 1 98.31 7 ASP B N 1
ATOM 951 C CA . ASP B 1 7 ? 11.633 -6.406 10.422 1 98.31 7 ASP B CA 1
ATOM 952 C C . ASP B 1 7 ? 10.172 -6.797 10.172 1 98.31 7 ASP B C 1
ATOM 954 O O . ASP B 1 7 ? 9.758 -7.902 10.508 1 98.31 7 ASP B O 1
ATOM 958 N N . LEU B 1 8 ? 9.367 -5.871 9.586 1 97.75 8 LEU B N 1
ATOM 959 C CA . LEU B 1 8 ? 7.977 -6.145 9.242 1 97.75 8 LEU B CA 1
ATOM 960 C C . LEU B 1 8 ? 7.879 -7.289 8.234 1 97.75 8 LEU B C 1
ATOM 962 O O . LEU B 1 8 ? 7.039 -8.18 8.383 1 97.75 8 LEU B O 1
ATOM 966 N N . VAL B 1 9 ? 8.789 -7.254 7.27 1 98.38 9 VAL B N 1
ATOM 967 C CA . VAL B 1 9 ? 8.805 -8.266 6.223 1 98.38 9 VAL B CA 1
ATOM 968 C C . VAL B 1 9 ? 9.172 -9.625 6.824 1 98.38 9 VAL B C 1
ATOM 970 O O . VAL B 1 9 ? 8.523 -10.633 6.539 1 98.38 9 VAL B O 1
ATOM 973 N N . ALA B 1 10 ? 10.18 -9.617 7.633 1 98.31 10 ALA B N 1
ATOM 974 C CA . ALA B 1 10 ? 10.617 -10.852 8.273 1 98.31 10 ALA B CA 1
ATOM 975 C C . ALA B 1 10 ? 9.5 -11.461 9.117 1 98.31 10 ALA B C 1
ATOM 977 O O . ALA B 1 10 ? 9.305 -12.68 9.109 1 98.31 10 ALA B O 1
ATOM 978 N N . ALA B 1 11 ? 8.781 -10.641 9.852 1 98.06 11 ALA B N 1
ATOM 979 C CA . ALA B 1 11 ? 7.664 -11.117 10.656 1 98.06 11 ALA B CA 1
ATOM 980 C C . ALA B 1 11 ? 6.566 -11.719 9.781 1 98.06 11 ALA B C 1
ATOM 982 O O . ALA B 1 11 ? 6.016 -12.773 10.102 1 98.06 11 ALA B O 1
ATOM 983 N N . ALA B 1 12 ? 6.27 -11.062 8.719 1 98.25 12 ALA B N 1
ATOM 984 C CA . ALA B 1 12 ? 5.25 -11.547 7.789 1 98.25 12 ALA B CA 1
ATOM 985 C C . ALA B 1 12 ? 5.656 -12.883 7.176 1 98.25 12 ALA B C 1
ATOM 987 O O . ALA B 1 12 ? 4.824 -13.773 7.008 1 98.25 12 ALA B O 1
ATOM 988 N N . LYS B 1 13 ? 6.934 -13 6.844 1 98.38 13 LYS B N 1
ATOM 989 C CA . LYS B 1 13 ? 7.441 -14.211 6.211 1 98.38 13 LYS B CA 1
ATOM 990 C C . LYS B 1 13 ? 7.234 -15.43 7.117 1 98.38 13 LYS B C 1
ATOM 992 O O . LYS B 1 13 ? 7.129 -16.562 6.633 1 98.38 13 LYS B O 1
ATOM 997 N N . GLN B 1 14 ? 7.133 -15.219 8.414 1 98.12 14 GLN B N 1
ATOM 998 C CA . GLN B 1 14 ? 6.898 -16.312 9.352 1 98.12 14 GLN B CA 1
ATOM 999 C C . GLN B 1 14 ? 5.449 -16.781 9.297 1 98.12 14 GLN B C 1
ATOM 1001 O O . GLN B 1 14 ? 5.117 -17.844 9.812 1 98.12 14 GLN B O 1
ATOM 1006 N N . ARG B 1 15 ? 4.574 -16.016 8.68 1 97.75 15 ARG B N 1
ATOM 1007 C CA . ARG B 1 15 ? 3.145 -16.297 8.742 1 97.75 15 ARG B CA 1
ATOM 1008 C C . ARG B 1 15 ? 2.605 -16.688 7.371 1 97.75 15 ARG B C 1
ATOM 1010 O O . ARG B 1 15 ? 1.5 -17.219 7.262 1 97.75 15 ARG B O 1
ATOM 1017 N N . ILE B 1 16 ? 3.447 -16.484 6.387 1 98.44 16 ILE B N 1
ATOM 1018 C CA . ILE B 1 16 ? 2.941 -16.75 5.043 1 98.44 16 ILE B CA 1
ATOM 1019 C C . ILE B 1 16 ? 3.83 -17.781 4.344 1 98.44 16 ILE B C 1
ATOM 1021 O O . ILE B 1 16 ? 4.898 -18.125 4.852 1 98.44 16 ILE B O 1
ATOM 1025 N N . ARG B 1 17 ? 3.324 -18.234 3.199 1 98.31 17 ARG B N 1
ATOM 1026 C CA . ARG B 1 17 ? 4.098 -19.094 2.322 1 98.31 17 ARG B CA 1
ATOM 1027 C C . ARG B 1 17 ? 4.656 -18.328 1.134 1 98.31 17 ARG B C 1
ATOM 1029 O O . ARG B 1 17 ? 3.963 -17.484 0.549 1 98.31 17 ARG B O 1
ATOM 1036 N N . GLU B 1 18 ? 5.906 -18.609 0.801 1 98.44 18 GLU B N 1
ATOM 1037 C CA . GLU B 1 18 ? 6.543 -18.062 -0.396 1 98.44 18 GLU B CA 1
ATOM 1038 C C . GLU B 1 18 ? 6.938 -19.172 -1.361 1 98.44 18 GLU B C 1
ATOM 1040 O O . GLU B 1 18 ? 7.344 -20.266 -0.935 1 98.44 18 GLU B O 1
ATOM 1045 N N . ILE B 1 19 ? 6.84 -18.844 -2.609 1 98.62 19 ILE B N 1
ATOM 1046 C CA . ILE B 1 19 ? 7.297 -19.781 -3.635 1 98.62 19 ILE B CA 1
ATOM 1047 C C . ILE B 1 19 ? 8.156 -19.047 -4.656 1 98.62 19 ILE B C 1
ATOM 1049 O O . ILE B 1 19 ? 8.086 -17.812 -4.766 1 98.62 19 ILE B O 1
ATOM 1053 N N . GLY B 1 20 ? 9 -19.75 -5.359 1 98.56 20 GLY B N 1
ATOM 1054 C CA . GLY B 1 20 ? 9.914 -19.141 -6.316 1 98.56 20 GLY B CA 1
ATOM 1055 C C . GLY B 1 20 ? 9.297 -18.953 -7.691 1 98.56 20 GLY B C 1
ATOM 1056 O O . GLY B 1 20 ? 8.25 -19.547 -7.992 1 98.56 20 GLY B O 1
ATOM 1057 N N . PRO B 1 21 ? 9.945 -18.125 -8.516 1 98.56 21 PRO B N 1
ATOM 1058 C CA . PRO B 1 21 ? 9.414 -17.844 -9.852 1 98.56 21 PRO B CA 1
ATOM 1059 C C . PRO B 1 21 ? 9.25 -19.109 -10.695 1 98.56 21 PRO B C 1
ATOM 1061 O O . PRO B 1 21 ? 8.312 -19.203 -11.492 1 98.56 21 PRO B O 1
ATOM 1064 N N . GLY B 1 22 ? 10.141 -20 -10.555 1 98.12 22 GLY B N 1
ATOM 1065 C CA . GLY B 1 22 ? 10.023 -21.25 -11.289 1 98.12 22 GLY B CA 1
ATOM 1066 C C . GLY B 1 22 ? 8.742 -22 -10.984 1 98.12 22 GLY B C 1
ATOM 1067 O O . GLY B 1 22 ? 8.078 -22.5 -11.898 1 98.12 22 GLY B O 1
ATOM 1068 N N . GLU B 1 23 ? 8.438 -22.125 -9.734 1 98.25 23 GLU B N 1
ATOM 1069 C CA . GLU B 1 23 ? 7.191 -22.766 -9.32 1 98.25 23 GLU B CA 1
ATOM 1070 C C . GLU B 1 23 ? 5.984 -21.984 -9.82 1 98.25 23 GLU B C 1
ATOM 1072 O O . GLU B 1 23 ? 5.008 -22.562 -10.297 1 98.25 23 GLU B O 1
ATOM 1077 N N . VAL B 1 24 ? 6.02 -20.672 -9.773 1 98.5 24 VAL B N 1
ATOM 1078 C CA . VAL B 1 24 ? 4.926 -19.828 -10.234 1 98.5 24 VAL B CA 1
ATOM 1079 C C . VAL B 1 24 ? 4.6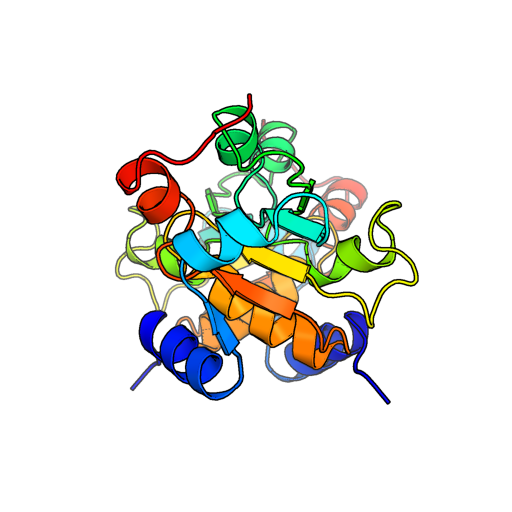84 -20.062 -11.727 1 98.5 24 VAL B C 1
ATOM 1081 O O . VAL B 1 24 ? 3.537 -20.109 -12.172 1 98.5 24 VAL B O 1
ATOM 1084 N N . ARG B 1 25 ? 5.801 -20.219 -12.469 1 98 25 ARG B N 1
ATOM 1085 C CA . ARG B 1 25 ? 5.688 -20.438 -13.906 1 98 25 ARG B CA 1
ATOM 1086 C C . ARG B 1 25 ? 4.816 -21.641 -14.211 1 98 25 ARG B C 1
ATOM 1088 O O . ARG B 1 25 ? 4.012 -21.625 -15.148 1 98 25 ARG B O 1
ATOM 1095 N N . THR B 1 26 ? 4.934 -22.656 -13.422 1 97.12 26 THR B N 1
ATOM 1096 C CA . THR B 1 26 ? 4.195 -23.891 -13.656 1 97.12 26 THR B CA 1
ATOM 1097 C C . THR B 1 26 ? 2.727 -23.719 -13.281 1 97.12 26 THR B C 1
ATOM 1099 O O . THR B 1 26 ? 1.889 -24.562 -13.641 1 97.12 26 THR B O 1
ATOM 1102 N N . MET B 1 27 ? 2.385 -22.688 -12.609 1 96.19 27 MET B N 1
ATOM 1103 C CA . MET B 1 27 ? 1.033 -22.469 -12.109 1 96.19 27 MET B CA 1
ATOM 1104 C C . MET B 1 27 ? 0.264 -21.516 -13.023 1 96.19 27 MET B C 1
ATOM 1106 O O . MET B 1 27 ? -0.932 -21.297 -12.828 1 96.19 27 MET B O 1
ATOM 1110 N N . LEU B 1 28 ? 0.952 -20.906 -13.977 1 95.12 28 LEU B N 1
ATOM 1111 C CA . LEU B 1 28 ? 0.301 -19.953 -14.875 1 95.12 28 LEU B CA 1
ATOM 1112 C C . LEU B 1 28 ? -0.89 -20.609 -15.57 1 95.12 28 LEU B C 1
ATOM 1114 O O . LEU B 1 28 ? -0.797 -21.75 -16.047 1 95.12 28 LEU B O 1
ATOM 1118 N N . GLY B 1 29 ? -1.951 -19.906 -15.625 1 92.69 29 GLY B N 1
ATOM 1119 C CA . GLY B 1 29 ? -3.135 -20.422 -16.297 1 92.69 29 GLY B CA 1
ATOM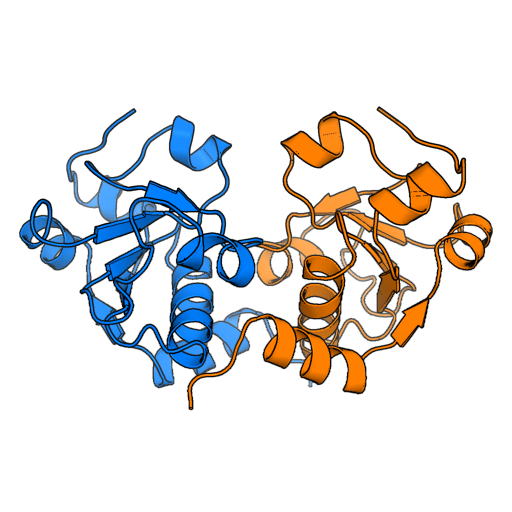 1120 C C . GLY B 1 29 ? -4.062 -21.188 -15.367 1 92.69 29 GLY B C 1
ATOM 1121 O O . GLY B 1 29 ? -5.25 -21.344 -15.656 1 92.69 29 GLY B O 1
ATOM 1122 N N . ASP B 1 30 ? -3.648 -21.656 -14.211 1 93.94 30 ASP B N 1
ATOM 1123 C CA . ASP B 1 30 ? -4.441 -22.469 -13.289 1 93.94 30 ASP B CA 1
ATOM 1124 C C . ASP B 1 30 ? -4.66 -21.734 -11.969 1 93.94 30 ASP B C 1
ATOM 1126 O O . ASP B 1 30 ? -5.371 -22.234 -11.094 1 93.94 30 ASP B O 1
ATOM 1130 N N . THR B 1 31 ? -3.969 -20.672 -11.836 1 96.75 31 THR B N 1
ATOM 1131 C CA . THR B 1 31 ? -4.023 -19.906 -10.594 1 96.75 31 THR B CA 1
ATOM 1132 C C . THR B 1 31 ? -4.176 -18.422 -10.875 1 96.75 31 THR B C 1
ATOM 1134 O O . THR B 1 31 ? -3.715 -17.922 -11.906 1 96.75 31 THR B O 1
ATOM 1137 N N . LEU B 1 32 ? -4.84 -17.75 -10.023 1 98.25 32 LEU B N 1
ATOM 1138 C CA . LEU B 1 32 ? -4.938 -16.297 -10.133 1 98.25 32 LEU B CA 1
ATOM 1139 C C . LEU B 1 32 ? -3.619 -15.633 -9.742 1 98.25 32 LEU B C 1
ATOM 1141 O O . LEU B 1 32 ? -2.965 -16.062 -8.789 1 98.25 32 LEU B O 1
ATOM 1145 N N . ILE B 1 33 ? -3.191 -14.656 -10.508 1 98.75 33 ILE B N 1
ATOM 1146 C CA . ILE B 1 33 ? -1.947 -13.93 -10.281 1 98.75 33 ILE B CA 1
ATOM 1147 C C . ILE B 1 33 ? -2.256 -12.469 -9.953 1 98.75 33 ILE B C 1
ATOM 1149 O O . ILE B 1 33 ? -2.859 -11.758 -10.766 1 98.75 33 ILE B O 1
ATOM 1153 N N . LEU B 1 34 ? -1.885 -12.078 -8.797 1 98.88 34 LEU B N 1
ATOM 1154 C CA . LEU B 1 34 ? -2.119 -10.719 -8.312 1 98.88 34 LEU B CA 1
ATOM 1155 C C . LEU B 1 34 ? -0.822 -9.914 -8.297 1 98.88 34 LEU B C 1
ATOM 1157 O O . LEU B 1 34 ? 0.119 -10.258 -7.578 1 98.88 34 LEU B O 1
ATOM 1161 N N . ASP B 1 35 ? -0.745 -8.898 -9.109 1 98.94 35 ASP B N 1
ATOM 1162 C CA . ASP B 1 35 ? 0.342 -7.926 -9.133 1 98.94 35 ASP B CA 1
ATOM 1163 C C . ASP B 1 35 ? 0.034 -6.734 -8.227 1 98.94 35 ASP B C 1
ATOM 1165 O O . ASP B 1 35 ? -0.838 -5.918 -8.547 1 98.94 35 ASP B O 1
ATOM 1169 N N . VAL B 1 36 ? 0.838 -6.57 -7.141 1 98.94 36 VAL B N 1
ATOM 1170 C CA . VAL B 1 36 ? 0.5 -5.527 -6.176 1 98.94 36 VAL B CA 1
ATOM 1171 C C . VAL B 1 36 ? 1.418 -4.324 -6.371 1 98.94 36 VAL B C 1
ATOM 1173 O O . VAL B 1 36 ? 1.545 -3.482 -5.48 1 98.94 36 VAL B O 1
ATOM 1176 N N . ARG B 1 37 ? 2.174 -4.191 -7.5 1 98.75 37 ARG B N 1
ATOM 1177 C CA . ARG B 1 37 ? 3.004 -3.039 -7.836 1 98.75 37 ARG B CA 1
ATOM 1178 C C . ARG B 1 37 ? 2.145 -1.851 -8.258 1 98.75 37 ARG B C 1
ATOM 1180 O O . ARG B 1 37 ? 0.917 -1.959 -8.328 1 98.75 37 ARG B O 1
ATOM 1187 N N . GLU B 1 38 ? 2.764 -0.748 -8.391 1 98.06 38 GLU B N 1
ATOM 1188 C CA . GLU B 1 38 ? 2.061 0.43 -8.891 1 98.06 38 GLU B CA 1
ATOM 1189 C C . GLU B 1 38 ? 1.642 0.246 -10.352 1 98.06 38 GLU B C 1
ATOM 1191 O O . GLU B 1 38 ? 2.275 -0.506 -11.094 1 98.06 38 GLU B O 1
ATOM 1196 N N . PRO B 1 39 ? 0.585 0.942 -10.766 1 98.06 39 PRO B N 1
ATOM 1197 C CA . PRO B 1 39 ? 0.04 0.762 -12.117 1 98.06 39 PRO B CA 1
ATOM 1198 C C . PRO B 1 39 ? 1.083 0.986 -13.211 1 98.06 39 PRO B C 1
ATOM 1200 O O . PRO B 1 39 ? 1.092 0.273 -14.219 1 98.06 39 PRO B O 1
ATOM 1203 N N . GLU B 1 40 ? 1.984 1.88 -12.992 1 97.31 40 GLU B N 1
ATOM 1204 C CA . GLU B 1 40 ? 2.998 2.16 -14.008 1 97.31 40 GLU B CA 1
ATOM 1205 C C . GLU B 1 40 ? 3.959 0.985 -14.164 1 97.31 40 GLU B C 1
ATOM 1207 O O . GLU B 1 40 ? 4.406 0.686 -15.273 1 97.31 40 GLU B O 1
ATOM 1212 N N . GLU B 1 41 ? 4.344 0.382 -13.094 1 98.31 41 GLU B N 1
ATOM 1213 C CA . GLU B 1 41 ? 5.184 -0.812 -13.125 1 98.31 41 GLU B CA 1
ATOM 1214 C C . GLU B 1 41 ? 4.504 -1.938 -13.906 1 98.31 41 GLU B C 1
ATOM 1216 O O . GLU B 1 41 ? 5.129 -2.57 -14.758 1 98.31 41 GLU B O 1
ATOM 1221 N N . TYR B 1 42 ? 3.23 -2.117 -13.633 1 98.62 42 TYR B N 1
ATOM 1222 C CA . TYR B 1 42 ? 2.439 -3.146 -14.305 1 98.62 42 TYR B CA 1
ATOM 1223 C C . TYR B 1 42 ? 2.365 -2.891 -15.805 1 98.62 42 TYR B C 1
ATOM 1225 O O . TYR B 1 42 ? 2.559 -3.809 -16.609 1 98.62 42 TYR B O 1
ATOM 1233 N N . ALA B 1 43 ? 2.117 -1.65 -16.141 1 97.94 43 ALA B N 1
ATOM 1234 C CA . ALA B 1 43 ? 1.981 -1.254 -17.547 1 97.94 43 ALA B CA 1
ATOM 1235 C C . ALA B 1 43 ? 3.281 -1.486 -18.312 1 97.94 43 ALA B C 1
ATOM 1237 O O . ALA B 1 43 ? 3.26 -1.811 -19.5 1 97.94 43 ALA B O 1
ATOM 1238 N N . ALA B 1 44 ? 4.387 -1.418 -17.625 1 97.81 44 ALA B N 1
ATOM 1239 C CA . ALA B 1 44 ? 5.695 -1.585 -18.25 1 97.81 44 ALA B CA 1
ATOM 1240 C C . ALA B 1 44 ? 5.992 -3.057 -18.516 1 97.81 44 ALA B C 1
ATOM 1242 O O . ALA B 1 44 ? 6.879 -3.383 -19.312 1 97.81 44 ALA B O 1
ATOM 1243 N N . GLY B 1 45 ? 5.355 -3.971 -17.781 1 98.5 45 GLY B N 1
ATOM 1244 C CA . GLY B 1 45 ? 5.504 -5.41 -17.922 1 98.5 45 GLY B CA 1
ATOM 1245 C C . GLY B 1 45 ? 5.016 -6.176 -16.703 1 98.5 45 GLY B C 1
ATOM 1246 O O . GLY B 1 45 ? 5.152 -5.707 -15.57 1 98.5 45 GLY B O 1
ATOM 1247 N N . HIS B 1 46 ? 4.453 -7.277 -17 1 98.75 46 HIS B N 1
ATOM 1248 C CA . HIS B 1 46 ? 3.922 -8.086 -15.898 1 98.75 46 HIS B CA 1
ATOM 1249 C C . HIS B 1 46 ? 3.842 -9.555 -16.297 1 98.75 46 HIS B C 1
ATOM 1251 O O . HIS B 1 46 ? 4.074 -9.906 -17.453 1 98.75 46 HIS B O 1
ATOM 1257 N N . LEU B 1 47 ? 3.609 -10.422 -15.281 1 98.81 47 LEU B N 1
ATOM 1258 C CA . LEU B 1 47 ? 3.396 -11.836 -15.547 1 98.81 47 LEU B CA 1
ATOM 1259 C C . LEU B 1 47 ? 2.166 -12.047 -16.422 1 98.81 47 LEU B C 1
ATOM 1261 O O . LEU B 1 47 ? 1.155 -11.359 -16.25 1 98.81 47 LEU B O 1
ATOM 1265 N N . PRO B 1 48 ? 2.23 -13.039 -17.375 1 98.19 48 PRO B N 1
ATOM 1266 C CA . PRO B 1 48 ? 1.032 -13.336 -18.156 1 98.19 48 PRO B CA 1
ATOM 1267 C C . PRO B 1 48 ? -0.178 -13.672 -17.297 1 98.19 48 PRO B C 1
ATOM 1269 O O . PRO B 1 48 ? -0.072 -14.469 -16.359 1 98.19 48 PRO B O 1
ATOM 1272 N N . GLY B 1 49 ? -1.259 -12.961 -17.547 1 97.38 49 GLY B N 1
ATOM 1273 C CA . GLY B 1 49 ? -2.498 -13.258 -16.844 1 97.38 49 GLY B CA 1
ATOM 1274 C C . GLY B 1 49 ? -2.615 -12.547 -15.508 1 97.38 49 GLY B C 1
ATOM 1275 O O . GLY B 1 49 ? -3.641 -12.648 -14.828 1 97.38 49 GLY B O 1
ATOM 1276 N N . ALA B 1 50 ? -1.632 -11.75 -15.156 1 98.62 50 ALA B N 1
ATOM 1277 C CA . ALA B 1 50 ? -1.647 -11.07 -13.867 1 98.62 50 ALA B CA 1
ATOM 1278 C C . ALA B 1 50 ? -2.699 -9.961 -13.836 1 98.62 50 ALA B C 1
ATOM 1280 O O . ALA B 1 50 ? -2.945 -9.312 -14.859 1 98.62 50 ALA B O 1
ATOM 1281 N N . ILE B 1 51 ? -3.324 -9.773 -12.703 1 98.56 51 ILE B N 1
ATOM 1282 C CA . ILE B 1 51 ? -4.254 -8.688 -12.43 1 98.56 51 ILE B CA 1
ATOM 1283 C C . ILE B 1 51 ? -3.623 -7.695 -11.453 1 98.56 51 ILE B C 1
ATOM 1285 O O . ILE B 1 51 ? -3.104 -8.094 -10.406 1 98.56 51 ILE B O 1
ATOM 1289 N N . ASN B 1 52 ? -3.697 -6.453 -11.797 1 98.75 52 ASN B N 1
ATOM 1290 C CA . ASN B 1 52 ? -3.047 -5.445 -10.969 1 98.75 52 ASN B CA 1
ATOM 1291 C C . ASN B 1 52 ? -4.016 -4.844 -9.953 1 98.75 52 ASN B C 1
ATOM 1293 O O . ASN B 1 52 ? -5.055 -4.297 -10.328 1 98.75 52 ASN B O 1
ATOM 1297 N N . ILE B 1 53 ? -3.73 -4.973 -8.727 1 98.81 53 ILE B N 1
ATOM 1298 C CA . ILE B 1 53 ? -4.293 -4.23 -7.605 1 98.81 53 ILE B CA 1
ATOM 1299 C C . ILE B 1 53 ? -3.168 -3.75 -6.688 1 98.81 53 ILE B C 1
ATOM 1301 O O . ILE B 1 53 ? -2.637 -4.527 -5.891 1 98.81 53 ILE B O 1
ATOM 1305 N N . PRO B 1 54 ? -2.838 -2.482 -6.734 1 98.88 54 PRO B N 1
ATOM 1306 C CA . PRO B 1 54 ? -1.703 -2.002 -5.941 1 98.88 54 PRO B CA 1
ATOM 1307 C C . PRO B 1 54 ? -1.837 -2.336 -4.461 1 98.88 54 PRO B C 1
ATOM 1309 O O . PRO B 1 54 ? -2.943 -2.305 -3.914 1 98.88 54 PRO B O 1
ATOM 1312 N N . ARG B 1 55 ? -0.672 -2.643 -3.822 1 98.69 55 ARG B N 1
ATOM 1313 C CA . ARG B 1 55 ? -0.643 -2.982 -2.402 1 98.69 55 ARG B CA 1
ATOM 1314 C C . ARG B 1 55 ? -1.379 -1.935 -1.574 1 98.69 55 ARG B C 1
ATOM 1316 O O . ARG B 1 55 ? -2.037 -2.268 -0.586 1 98.69 55 ARG B O 1
ATOM 1323 N N . GLY B 1 56 ? -1.304 -0.677 -1.998 1 98.31 56 GLY B N 1
ATOM 1324 C CA . GLY B 1 56 ? -1.888 0.407 -1.225 1 98.31 56 GLY B CA 1
ATOM 1325 C C . GLY B 1 56 ? -3.398 0.316 -1.113 1 98.31 56 GLY B C 1
ATOM 1326 O O . GLY B 1 56 ? -4 0.931 -0.231 1 98.31 56 GLY B O 1
ATOM 1327 N N . VAL B 1 57 ? -4.023 -0.405 -2.037 1 98.5 57 VAL B N 1
ATOM 1328 C CA . VAL B 1 57 ? -5.48 -0.433 -2.043 1 98.5 57 VAL B CA 1
ATOM 1329 C C . VAL B 1 57 ? -5.973 -1.879 -2.002 1 98.5 57 VAL B C 1
ATOM 1331 O O . VAL B 1 57 ? -7.176 -2.133 -2.035 1 98.5 57 VAL B O 1
ATOM 1334 N N . VAL B 1 58 ? -5.109 -2.855 -1.846 1 98.56 58 VAL B N 1
ATOM 1335 C CA . VAL B 1 58 ? -5.445 -4.254 -2.09 1 98.56 58 VAL B CA 1
ATOM 1336 C C . VAL B 1 58 ? -6.477 -4.727 -1.064 1 98.56 58 VAL B C 1
ATOM 1338 O O . VAL B 1 58 ? -7.395 -5.48 -1.397 1 98.56 58 VAL B O 1
ATOM 1341 N N . GLU B 1 59 ? -6.441 -4.242 0.193 1 97.06 59 GLU B N 1
ATOM 1342 C CA . GLU B 1 59 ? -7.391 -4.629 1.234 1 97.06 59 GLU B CA 1
ATOM 1343 C C . GLU B 1 59 ? -8.812 -4.203 0.873 1 97.06 59 GLU B C 1
ATOM 1345 O O . GLU B 1 59 ? -9.781 -4.879 1.232 1 97.06 59 GLU B O 1
ATOM 1350 N N . PHE B 1 60 ? -8.836 -3.145 0.128 1 97.81 60 PHE B N 1
ATOM 1351 C CA . PHE B 1 60 ? -10.125 -2.49 -0.07 1 97.81 60 PHE B CA 1
ATOM 1352 C C . PHE B 1 60 ? -10.711 -2.855 -1.426 1 97.81 60 PHE B C 1
ATOM 1354 O O . PHE B 1 60 ? -11.906 -2.641 -1.67 1 97.81 60 PHE B O 1
ATOM 1361 N N . ARG B 1 61 ? -9.898 -3.408 -2.279 1 98.12 61 ARG B N 1
ATOM 1362 C CA . ARG B 1 61 ? -10.352 -3.541 -3.66 1 98.12 61 ARG B CA 1
ATOM 1363 C C . ARG B 1 61 ? -10.477 -5.008 -4.055 1 98.12 61 ARG B C 1
ATOM 1365 O O . ARG B 1 61 ? -11.227 -5.348 -4.973 1 98.12 61 ARG B O 1
ATOM 1372 N N . ILE B 1 62 ? -9.773 -5.91 -3.389 1 98.38 62 ILE B N 1
ATOM 1373 C CA . ILE B 1 62 ? -9.664 -7.273 -3.895 1 98.38 62 ILE B CA 1
ATOM 1374 C C . ILE B 1 62 ? -11.039 -7.934 -3.896 1 98.38 62 ILE B C 1
ATOM 1376 O O . ILE B 1 62 ? -11.414 -8.609 -4.859 1 98.38 62 ILE B O 1
ATOM 1380 N N . GLU B 1 63 ? -11.875 -7.695 -2.947 1 96.5 63 GLU B N 1
ATOM 1381 C CA . GLU B 1 63 ? -13.156 -8.375 -2.828 1 96.5 63 GLU B CA 1
ATOM 1382 C C . GLU B 1 63 ? -14.172 -7.816 -3.818 1 96.5 63 GLU B C 1
ATOM 1384 O O . GLU B 1 63 ? -15.18 -8.461 -4.117 1 96.5 63 GLU B O 1
ATOM 1389 N N . THR B 1 64 ? -13.945 -6.617 -4.238 1 96.25 64 THR B N 1
ATOM 1390 C CA . THR B 1 64 ? -14.891 -6.004 -5.164 1 96.25 64 THR B CA 1
ATOM 1391 C C . THR B 1 64 ? -14.406 -6.137 -6.605 1 96.25 64 THR B C 1
ATOM 1393 O O . THR B 1 64 ? -15.109 -5.75 -7.539 1 96.25 64 THR B O 1
ATOM 1396 N N . HIS B 1 65 ? -13.219 -6.602 -6.777 1 97.81 65 HIS B N 1
ATOM 1397 C CA . HIS B 1 65 ? -12.711 -6.805 -8.125 1 97.81 65 HIS B CA 1
ATOM 1398 C C . HIS B 1 65 ? -13.398 -7.988 -8.805 1 97.81 65 HIS B C 1
ATOM 1400 O O . HIS B 1 65 ? -13.516 -9.062 -8.211 1 97.81 65 HIS B O 1
ATOM 1406 N N . PRO B 1 66 ? -13.797 -7.855 -10.023 1 97.38 66 PRO B N 1
ATOM 1407 C CA . PRO B 1 66 ? -14.602 -8.883 -10.688 1 97.38 66 PRO B CA 1
ATOM 1408 C C . PRO B 1 66 ? -13.891 -10.227 -10.773 1 97.38 66 PRO B C 1
ATOM 1410 O O . PRO B 1 66 ? -14.539 -11.281 -10.703 1 97.38 66 PRO B O 1
ATOM 1413 N N . VAL B 1 67 ? -12.641 -10.25 -10.836 1 97.31 67 VAL B N 1
ATOM 1414 C CA . VAL B 1 67 ? -11.875 -11.484 -11.023 1 97.31 67 VAL B CA 1
ATOM 1415 C C . VAL B 1 67 ? -11.758 -12.227 -9.695 1 97.31 67 VAL B C 1
ATOM 1417 O O . VAL B 1 67 ? -11.734 -13.461 -9.672 1 97.31 67 VAL B O 1
ATOM 1420 N N . PHE B 1 68 ? -11.711 -11.531 -8.594 1 98.06 68 PHE B N 1
ATOM 1421 C CA . PHE B 1 68 ? -11.398 -12.148 -7.312 1 98.06 68 PHE B CA 1
ATOM 1422 C C . PHE B 1 68 ? -12.656 -12.328 -6.473 1 98.06 68 PHE B C 1
ATOM 1424 O O . PHE B 1 68 ? -12.672 -13.102 -5.516 1 98.06 68 PHE B O 1
ATOM 1431 N N . GLN B 1 69 ? -13.648 -11.547 -6.789 1 96.31 69 GLN B N 1
ATOM 1432 C CA . GLN B 1 69 ? -14.875 -11.547 -5.992 1 96.31 69 GLN B CA 1
ATOM 1433 C C . GLN B 1 69 ? -15.398 -12.961 -5.781 1 96.31 69 GLN B C 1
ATOM 1435 O O . GLN B 1 69 ? -15.531 -13.727 -6.734 1 96.31 69 GLN B O 1
ATOM 1440 N N . GLY B 1 70 ? -15.586 -13.312 -4.5 1 94.62 70 GLY B N 1
ATOM 1441 C CA . GLY B 1 70 ? -16.156 -14.609 -4.168 1 94.62 70 GLY B CA 1
ATOM 1442 C C . GLY B 1 70 ? -15.148 -15.742 -4.227 1 94.62 70 GLY B C 1
ATOM 1443 O O . GLY B 1 70 ? -15.516 -16.906 -4.117 1 94.62 70 GLY B O 1
ATOM 1444 N N . LYS B 1 71 ? -13.891 -15.477 -4.402 1 96.19 71 LYS B N 1
ATOM 1445 C CA . LYS B 1 71 ? -12.875 -16.516 -4.578 1 96.19 71 LYS B CA 1
ATOM 1446 C C . LYS B 1 71 ? -11.859 -16.484 -3.438 1 96.19 71 LYS B C 1
ATOM 1448 O O . LYS B 1 71 ? -10.656 -16.562 -3.672 1 96.19 71 LYS B O 1
ATOM 1453 N N . LYS B 1 72 ? -12.344 -16.391 -2.238 1 94.62 72 LYS B N 1
ATOM 1454 C CA . LYS B 1 72 ? -11.477 -16.25 -1.075 1 94.62 72 LYS B CA 1
ATOM 1455 C C . LYS B 1 72 ? -10.68 -17.531 -0.833 1 94.62 72 LYS B C 1
ATOM 1457 O O . LYS B 1 72 ? -9.602 -17.5 -0.231 1 94.62 72 LYS B O 1
ATOM 1462 N N . ASP B 1 73 ? -11.156 -18.594 -1.403 1 94.69 73 ASP B N 1
ATOM 1463 C CA . ASP B 1 73 ? -10.492 -19.875 -1.169 1 94.69 73 ASP B CA 1
ATOM 1464 C C . ASP B 1 73 ? -9.609 -20.266 -2.348 1 94.69 73 ASP B C 1
ATOM 1466 O O . ASP B 1 73 ? -8.914 -21.281 -2.303 1 94.69 73 ASP B O 1
ATOM 1470 N N . ALA B 1 74 ? -9.602 -19.422 -3.344 1 96.12 74 ALA B N 1
ATOM 1471 C CA . ALA B 1 74 ? -8.812 -19.734 -4.535 1 96.12 74 ALA B CA 1
ATOM 1472 C C . ALA B 1 74 ? -7.316 -19.594 -4.25 1 96.12 74 ALA B C 1
ATOM 1474 O O . ALA B 1 74 ? -6.918 -18.859 -3.338 1 96.12 74 ALA B O 1
ATOM 1475 N N . ALA B 1 75 ? -6.551 -20.328 -5.055 1 97.19 75 ALA B N 1
ATOM 1476 C CA . ALA B 1 75 ? -5.102 -20.125 -5.051 1 97.19 75 ALA B CA 1
ATOM 1477 C C . ALA B 1 75 ? -4.727 -18.844 -5.766 1 97.19 75 ALA B C 1
ATOM 1479 O O . ALA B 1 75 ? -5.109 -18.625 -6.914 1 97.19 75 ALA B O 1
ATOM 1480 N N . ILE B 1 76 ? -4.047 -18 -5.066 1 98.62 76 ILE B N 1
ATOM 1481 C CA . ILE B 1 76 ? -3.623 -16.719 -5.617 1 98.62 76 ILE B CA 1
ATOM 1482 C C . ILE B 1 76 ? -2.127 -16.516 -5.375 1 98.62 76 ILE B C 1
ATOM 1484 O O . ILE B 1 76 ? -1.653 -16.641 -4.242 1 98.62 76 ILE B O 1
ATOM 1488 N N . VAL B 1 77 ? -1.382 -16.328 -6.418 1 98.88 77 VAL B N 1
ATOM 1489 C CA . VAL B 1 77 ? 0.012 -15.906 -6.309 1 98.88 77 VAL B CA 1
ATOM 1490 C C . VAL B 1 77 ? 0.096 -14.383 -6.301 1 98.88 77 VAL B C 1
ATOM 1492 O O . VAL B 1 77 ? -0.426 -13.719 -7.203 1 98.88 77 VAL B O 1
ATOM 1495 N N . VAL B 1 78 ? 0.684 -13.859 -5.273 1 98.94 78 VAL B N 1
ATOM 1496 C CA . VAL B 1 78 ? 0.893 -12.422 -5.137 1 98.94 78 VAL B CA 1
ATOM 1497 C C . VAL B 1 78 ? 2.354 -12.078 -5.426 1 98.94 78 VAL B C 1
ATOM 1499 O O . VAL B 1 78 ? 3.264 -12.766 -4.961 1 98.94 78 VAL B O 1
ATOM 1502 N N . TYR B 1 79 ? 2.586 -11.016 -6.207 1 98.94 79 TYR B N 1
ATOM 1503 C CA . TYR B 1 79 ? 3.975 -10.625 -6.422 1 98.94 79 TYR B CA 1
ATOM 1504 C C . TYR B 1 79 ? 4.098 -9.109 -6.539 1 98.94 79 TYR B C 1
ATOM 1506 O O . TYR B 1 79 ? 3.104 -8.414 -6.746 1 98.94 79 TYR B O 1
ATOM 1514 N N . CYS B 1 80 ? 5.262 -8.641 -6.312 1 98.81 80 CYS B N 1
ATOM 1515 C CA . CYS B 1 80 ? 5.645 -7.254 -6.547 1 98.81 80 CYS B CA 1
ATOM 1516 C C . CYS B 1 80 ? 6.988 -7.168 -7.258 1 98.81 80 CYS B C 1
ATOM 1518 O O . CYS B 1 80 ? 7.332 -8.047 -8.055 1 98.81 80 CYS B O 1
ATOM 1520 N N . GLN B 1 81 ? 7.664 -6.082 -7.059 1 98.62 81 GLN B N 1
ATOM 1521 C CA . GLN B 1 81 ? 8.906 -5.891 -7.797 1 98.62 81 GLN B CA 1
ATOM 1522 C C . GLN B 1 81 ? 10.023 -6.762 -7.227 1 98.62 81 GLN B C 1
ATOM 1524 O O . GLN B 1 81 ? 10.727 -7.449 -7.973 1 98.62 81 GLN B O 1
ATOM 1529 N N . SER B 1 82 ? 10.148 -6.871 -5.922 1 98.44 82 SER B N 1
ATOM 1530 C CA . SER B 1 82 ? 11.312 -7.508 -5.312 1 98.44 82 SER B CA 1
ATOM 1531 C C . SER B 1 82 ? 10.898 -8.516 -4.246 1 98.44 82 SER B C 1
ATOM 1533 O O . SER B 1 82 ? 11.75 -9.102 -3.572 1 98.44 82 SER B O 1
ATOM 1535 N N . GLY B 1 83 ? 9.641 -8.688 -4.02 1 98.5 83 GLY B N 1
ATOM 1536 C CA . GLY B 1 83 ? 9.141 -9.68 -3.084 1 98.5 83 GLY B CA 1
ATOM 1537 C C . GLY B 1 83 ? 8.773 -9.102 -1.731 1 98.5 83 GLY B C 1
ATOM 1538 O O . GLY B 1 83 ? 8.188 -9.789 -0.893 1 98.5 83 GLY B O 1
ATOM 1539 N N . LEU B 1 84 ? 9.039 -7.809 -1.473 1 98.25 84 LEU B N 1
ATOM 1540 C CA . LEU B 1 84 ? 8.82 -7.199 -0.167 1 98.25 84 LEU B CA 1
ATOM 1541 C C . LEU B 1 84 ? 7.367 -6.746 -0.021 1 98.25 84 LEU B C 1
ATOM 1543 O O . LEU B 1 84 ? 6.688 -7.129 0.934 1 98.25 84 LEU B O 1
ATOM 1547 N N . ARG B 1 85 ? 6.82 -5.98 -0.986 1 98.56 85 ARG B N 1
ATOM 1548 C CA . ARG B 1 85 ? 5.426 -5.555 -0.972 1 98.56 85 ARG B CA 1
ATOM 1549 C C . ARG B 1 85 ? 4.484 -6.758 -0.998 1 98.56 85 ARG B C 1
ATOM 1551 O O . ARG B 1 85 ? 3.473 -6.773 -0.296 1 98.56 85 ARG B O 1
ATOM 1558 N N . SER B 1 86 ? 4.855 -7.754 -1.797 1 98.88 86 SER B N 1
ATOM 1559 C CA . SER B 1 86 ? 3.977 -8.914 -1.925 1 98.88 86 SER B CA 1
ATOM 1560 C C . SER B 1 86 ? 3.934 -9.719 -0.631 1 98.88 86 SER B C 1
ATOM 1562 O O . SER B 1 86 ? 2.9 -10.297 -0.289 1 98.88 86 SER B O 1
ATOM 1564 N N . THR B 1 87 ? 5.066 -9.789 0.091 1 98.81 87 THR B N 1
ATOM 1565 C CA . THR B 1 87 ? 5.09 -10.453 1.389 1 98.81 87 THR B CA 1
ATOM 1566 C C . THR B 1 87 ? 4.117 -9.789 2.355 1 98.81 87 THR B C 1
ATOM 1568 O O . THR B 1 87 ? 3.283 -10.461 2.969 1 98.81 87 THR B O 1
ATOM 1571 N N . LEU B 1 88 ? 4.137 -8.484 2.463 1 98.69 88 LEU B N 1
ATOM 1572 C CA . LEU B 1 88 ? 3.252 -7.754 3.363 1 98.69 88 LEU B CA 1
ATOM 1573 C C . LEU B 1 88 ? 1.805 -7.84 2.891 1 98.69 88 LEU B C 1
ATOM 1575 O O . LEU B 1 88 ? 0.89 -7.984 3.705 1 98.69 88 LEU B O 1
ATOM 1579 N N . ALA B 1 89 ? 1.618 -7.762 1.603 1 98.81 89 ALA B N 1
ATOM 1580 C CA . ALA B 1 89 ? 0.274 -7.875 1.042 1 98.81 89 ALA B CA 1
ATOM 1581 C C . ALA B 1 89 ? -0.323 -9.25 1.326 1 98.81 89 ALA B C 1
ATOM 1583 O O . ALA B 1 89 ? -1.492 -9.359 1.702 1 98.81 89 ALA B O 1
ATOM 1584 N N . THR B 1 90 ? 0.464 -10.297 1.123 1 98.81 90 THR B N 1
ATOM 1585 C CA . THR B 1 90 ? 0.004 -11.656 1.383 1 98.81 90 THR B CA 1
ATOM 1586 C C . THR B 1 90 ? -0.389 -11.828 2.848 1 98.81 90 THR B C 1
ATOM 1588 O O . THR B 1 90 ? -1.427 -12.414 3.154 1 98.81 90 THR B O 1
ATOM 1591 N N . ASP B 1 91 ? 0.391 -11.281 3.719 1 98.56 91 ASP B N 1
ATOM 1592 C CA . ASP B 1 91 ? 0.128 -11.359 5.152 1 98.56 91 ASP B CA 1
ATOM 1593 C C . ASP B 1 91 ? -1.213 -10.719 5.504 1 98.56 91 ASP B C 1
ATOM 1595 O O . ASP B 1 91 ? -2.029 -11.32 6.203 1 98.56 91 ASP B O 1
ATOM 1599 N N . ILE B 1 92 ? -1.467 -9.523 4.988 1 97.81 92 ILE B N 1
ATOM 1600 C CA . ILE B 1 92 ? -2.705 -8.82 5.309 1 97.81 92 ILE B CA 1
ATOM 1601 C C . ILE B 1 92 ? -3.887 -9.539 4.668 1 97.81 92 ILE B C 1
ATOM 1603 O O . ILE B 1 92 ? -4.965 -9.625 5.258 1 97.81 92 ILE B O 1
ATOM 1607 N N . LEU B 1 93 ? -3.73 -10.062 3.455 1 98.44 93 LEU B N 1
ATOM 1608 C CA . LEU B 1 93 ? -4.805 -10.789 2.789 1 98.44 93 LEU B CA 1
ATOM 1609 C C . LEU B 1 93 ? -5.176 -12.047 3.568 1 98.44 93 LEU B C 1
ATOM 1611 O O . LEU B 1 93 ? -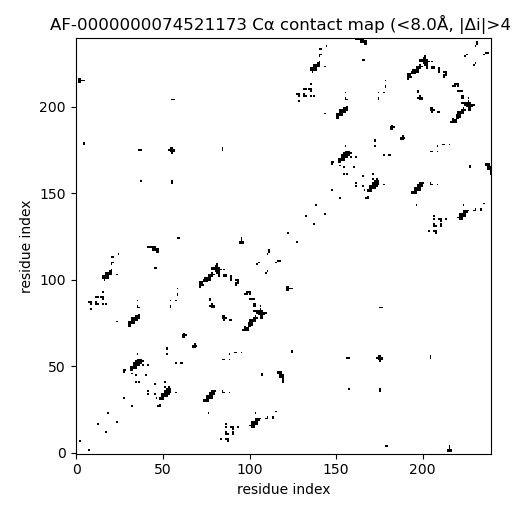6.355 -12.391 3.68 1 98.44 93 LEU B O 1
ATOM 1615 N N . GLN B 1 94 ? -4.219 -12.703 4.117 1 97.81 94 GLN B N 1
ATOM 1616 C CA . GLN B 1 94 ? -4.504 -13.867 4.949 1 97.81 94 GLN B CA 1
ATOM 1617 C C . GLN B 1 94 ? -5.32 -13.477 6.18 1 97.81 94 GLN B C 1
ATOM 1619 O O . GLN B 1 94 ? -6.25 -14.188 6.566 1 97.81 94 GLN B O 1
ATOM 1624 N N . GLN B 1 95 ? -5.004 -12.367 6.742 1 97 95 GLN B N 1
ATOM 1625 C CA . GLN B 1 95 ? -5.762 -11.867 7.883 1 97 95 GLN B CA 1
ATOM 1626 C C . GLN B 1 95 ? -7.207 -11.578 7.496 1 97 95 GLN B C 1
ATOM 1628 O O . GLN B 1 95 ? -8.109 -11.68 8.328 1 97 95 GLN B O 1
ATOM 1633 N N . LEU B 1 96 ? -7.414 -11.305 6.258 1 97.56 96 LEU B N 1
ATOM 1634 C CA . LEU B 1 96 ? -8.742 -10.961 5.758 1 97.56 96 LEU B CA 1
ATOM 1635 C C . LEU B 1 96 ? -9.469 -12.211 5.266 1 97.56 96 LEU B C 1
ATOM 1637 O O . LEU B 1 96 ? -10.562 -12.109 4.707 1 97.56 96 LEU B O 1
ATOM 1641 N N . GLY B 1 97 ? -8.859 -13.344 5.348 1 97 97 GLY B N 1
ATOM 1642 C CA . GLY B 1 97 ? -9.539 -14.594 5.047 1 97 97 GLY B CA 1
ATOM 1643 C C . GLY B 1 97 ? -9.164 -15.172 3.697 1 97 97 GLY B C 1
ATOM 1644 O O . GLY B 1 97 ? -9.766 -16.141 3.238 1 97 97 GLY B O 1
ATOM 1645 N N . TRP B 1 98 ? -8.242 -14.555 2.986 1 97.44 98 TRP B N 1
ATOM 1646 C CA . TRP B 1 98 ? -7.711 -15.086 1.738 1 97.44 98 TRP B CA 1
ATOM 1647 C C . TRP B 1 98 ? -6.586 -16.078 2.01 1 97.44 98 TRP B C 1
ATOM 1649 O O . TRP B 1 98 ? -5.414 -15.781 1.781 1 97.44 98 TRP B O 1
ATOM 1659 N N . ARG B 1 99 ? -6.895 -17.219 2.297 1 93.38 99 ARG B N 1
ATOM 1660 C CA . ARG B 1 99 ? -5.945 -18.172 2.877 1 93.38 99 ARG B CA 1
ATOM 1661 C C . ARG B 1 99 ? -5.164 -18.891 1.791 1 93.38 99 ARG B C 1
ATOM 1663 O O . ARG B 1 99 ? -4.145 -19.531 2.072 1 93.38 99 ARG B O 1
ATOM 1670 N N . GLY B 1 100 ? -5.617 -18.844 0.583 1 96.31 100 GLY B N 1
ATOM 1671 C CA . GLY B 1 100 ? -4.926 -19.5 -0.513 1 96.31 100 GLY B CA 1
ATOM 1672 C C . GLY B 1 100 ? -3.84 -18.656 -1.137 1 96.31 100 GLY B C 1
ATOM 1673 O O . GLY B 1 100 ? -3.242 -19.031 -2.145 1 96.31 100 GLY B O 1
ATOM 1674 N N . THR B 1 101 ? -3.543 -17.531 -0.543 1 98.38 101 THR B N 1
ATOM 1675 C CA . THR B 1 101 ? -2.564 -16.609 -1.115 1 98.38 101 THR B CA 1
ATOM 1676 C C . THR B 1 101 ? -1.145 -17.047 -0.785 1 98.38 101 THR B C 1
ATOM 1678 O O . THR B 1 101 ? -0.877 -17.516 0.325 1 98.38 101 THR B O 1
ATOM 1681 N N . VAL B 1 102 ? -0.236 -16.922 -1.756 1 98.69 102 VAL B N 1
ATOM 1682 C CA . VAL B 1 102 ? 1.198 -17.125 -1.584 1 98.69 102 VAL B CA 1
ATOM 1683 C C . VAL B 1 102 ? 1.968 -15.977 -2.244 1 98.69 102 VAL B C 1
ATOM 1685 O O . VAL B 1 102 ? 1.49 -15.375 -3.209 1 98.69 102 VAL B O 1
ATOM 1688 N N . SER B 1 103 ? 3.104 -15.656 -1.664 1 98.88 103 SER B N 1
ATOM 1689 C CA . SER B 1 103 ? 3.938 -14.609 -2.24 1 98.88 103 SER B CA 1
ATOM 1690 C C . SER B 1 103 ? 5.043 -15.195 -3.115 1 98.88 103 SER B C 1
ATOM 1692 O O . SER B 1 103 ? 5.605 -16.234 -2.791 1 98.88 103 SER B O 1
ATOM 1694 N N . MET B 1 104 ? 5.359 -14.508 -4.184 1 98.88 104 MET B N 1
ATOM 1695 C CA . MET B 1 104 ? 6.477 -14.938 -5.016 1 98.88 104 MET B CA 1
ATOM 1696 C C . MET B 1 104 ? 7.785 -14.32 -4.535 1 98.88 104 MET B C 1
ATOM 1698 O O . MET B 1 104 ? 7.961 -13.102 -4.598 1 98.88 104 MET B O 1
ATOM 1702 N N . ALA B 1 105 ? 8.695 -15.172 -4.16 1 98.62 105 ALA B N 1
ATOM 1703 C CA . ALA B 1 105 ? 10 -14.711 -3.695 1 98.62 105 ALA B CA 1
ATOM 1704 C C . ALA B 1 105 ? 10.773 -14.031 -4.82 1 98.62 105 ALA B C 1
ATOM 1706 O O . ALA B 1 105 ? 10.758 -14.5 -5.961 1 98.62 105 ALA B O 1
ATOM 1707 N N . GLY B 1 106 ? 11.422 -12.93 -4.52 1 98.44 106 GLY B N 1
ATOM 1708 C CA . GLY B 1 106 ? 12.258 -12.234 -5.477 1 98.44 106 GLY B CA 1
ATOM 1709 C C . GLY B 1 106 ? 11.477 -11.336 -6.414 1 98.44 106 GLY B C 1
ATOM 1710 O O . GLY B 1 106 ? 12.055 -10.492 -7.105 1 98.44 106 GLY B O 1
ATOM 1711 N N . GLY B 1 107 ? 10.18 -11.516 -6.527 1 98.81 107 GLY B N 1
ATOM 1712 C CA . GLY B 1 107 ? 9.297 -10.633 -7.273 1 98.81 107 GLY B CA 1
ATOM 1713 C C . GLY B 1 107 ? 9.531 -10.688 -8.773 1 98.81 107 GLY B C 1
ATOM 1714 O O . GLY B 1 1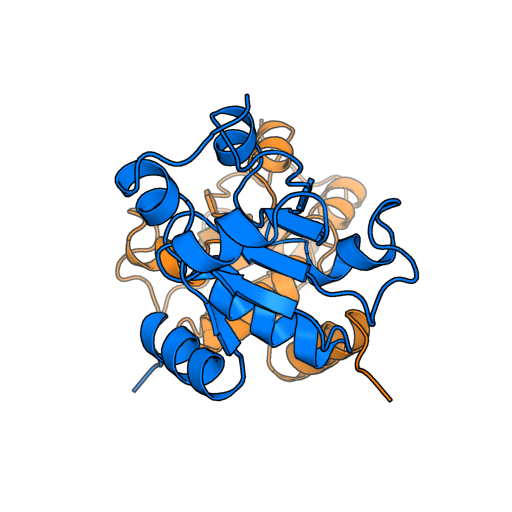07 ? 10.023 -11.688 -9.289 1 98.81 107 GLY B O 1
ATOM 1715 N N . PHE B 1 108 ? 9.031 -9.641 -9.406 1 98.88 108 PHE B N 1
ATOM 1716 C CA . PHE B 1 108 ? 9.148 -9.5 -10.852 1 98.88 108 PHE B CA 1
ATOM 1717 C C . PHE B 1 108 ? 10.609 -9.484 -11.281 1 98.88 108 PHE B C 1
ATOM 1719 O O . PHE B 1 108 ? 10.953 -9.992 -12.352 1 98.88 108 PHE B O 1
ATOM 1726 N N . LYS B 1 109 ? 11.461 -8.953 -10.484 1 98.69 109 LYS B N 1
ATOM 1727 C CA . LYS B 1 109 ? 12.898 -8.945 -10.781 1 98.69 109 LYS B CA 1
ATOM 1728 C C . LYS B 1 109 ? 13.43 -10.359 -10.969 1 98.69 109 LYS B C 1
ATOM 1730 O O . LYS B 1 109 ? 14.094 -10.648 -11.969 1 98.69 109 LYS B O 1
ATOM 1735 N N . ALA B 1 110 ? 13.109 -11.227 -10.039 1 98.75 110 ALA B N 1
ATOM 1736 C CA . ALA B 1 110 ? 13.555 -12.609 -10.125 1 98.75 110 ALA B CA 1
ATOM 1737 C C . ALA B 1 110 ? 12.93 -13.312 -11.32 1 98.75 110 ALA B C 1
ATOM 1739 O O . ALA B 1 110 ? 13.57 -14.156 -11.961 1 98.75 110 ALA B O 1
ATOM 1740 N N . TRP B 1 111 ? 11.688 -12.969 -11.586 1 98.81 111 TRP B N 1
ATOM 1741 C CA . TRP B 1 111 ? 10.992 -13.508 -12.75 1 98.81 111 TRP B CA 1
ATOM 1742 C C . TRP B 1 111 ? 11.734 -13.188 -14.039 1 98.81 111 TRP B C 1
ATOM 1744 O O . TRP B 1 111 ? 12.016 -14.078 -14.844 1 98.81 111 TRP B O 1
ATOM 1754 N N . ILE B 1 112 ? 12.109 -11.969 -14.227 1 98.44 112 ILE B N 1
ATOM 1755 C CA . ILE B 1 112 ? 12.812 -11.492 -15.414 1 98.44 112 ILE B CA 1
ATOM 1756 C C . ILE B 1 112 ? 14.203 -12.117 -15.469 1 98.44 112 ILE B C 1
ATOM 1758 O O . ILE B 1 112 ? 14.641 -12.562 -16.531 1 98.44 112 ILE B O 1
ATOM 1762 N N . GLU B 1 113 ? 14.867 -12.148 -14.391 1 98.06 113 GLU B N 1
ATOM 1763 C CA . GLU B 1 113 ? 16.203 -12.727 -14.328 1 98.06 113 GLU B CA 1
ATOM 1764 C C . GLU B 1 113 ? 16.188 -14.203 -14.734 1 98.06 113 GLU B C 1
ATOM 1766 O O . GLU B 1 113 ? 17.172 -14.711 -15.281 1 98.06 113 GLU B O 1
ATOM 1771 N N . GLY B 1 114 ? 15.094 -14.828 -14.453 1 97.62 114 GLY B N 1
ATOM 1772 C CA . GLY B 1 114 ? 14.93 -16.234 -14.805 1 97.62 114 GLY B CA 1
ATOM 1773 C C . GLY B 1 114 ? 14.562 -16.438 -16.266 1 97.62 114 GLY B C 1
ATOM 1774 O O . GLY B 1 114 ? 14.422 -17.578 -16.719 1 97.62 114 GLY B O 1
ATOM 1775 N N . GLY B 1 115 ? 14.438 -15.352 -16.984 1 97.5 115 GLY B N 1
ATOM 1776 C CA . GLY B 1 115 ? 14.094 -15.453 -18.391 1 97.5 115 GLY B CA 1
ATOM 1777 C C . GLY B 1 115 ? 12.68 -15.953 -18.625 1 97.5 115 GLY B C 1
ATOM 1778 O O . GLY B 1 115 ? 12.422 -16.656 -19.609 1 97.5 115 GLY B O 1
ATOM 1779 N N . LEU B 1 116 ? 11.766 -15.625 -17.734 1 97.94 116 LEU B N 1
ATOM 1780 C CA . LEU B 1 116 ? 10.406 -16.156 -17.797 1 97.94 116 LEU B CA 1
ATOM 1781 C C . LEU B 1 116 ? 9.5 -15.211 -18.578 1 97.94 116 LEU B C 1
ATOM 1783 O O . LEU B 1 116 ? 9.836 -14.039 -18.797 1 97.94 116 LEU B O 1
ATOM 1787 N N . PRO B 1 117 ? 8.406 -15.656 -19.078 1 97.31 117 PRO B N 1
ATOM 1788 C CA . PRO B 1 117 ? 7.574 -14.867 -19.984 1 97.31 117 PRO B CA 1
ATOM 1789 C C . PRO B 1 117 ? 7 -13.617 -19.328 1 97.31 117 PRO B C 1
ATOM 1791 O O . PRO B 1 117 ? 6.645 -13.641 -18.156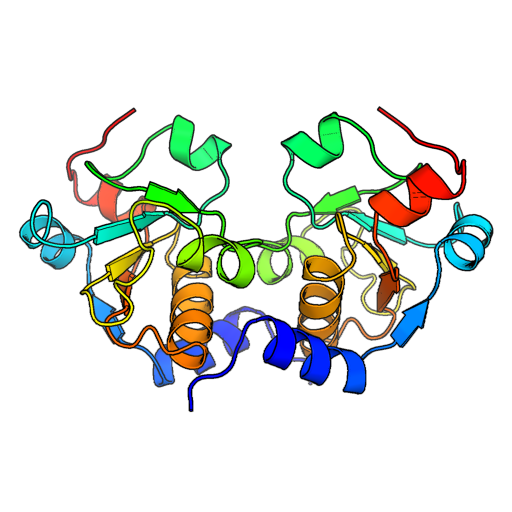 1 97.31 117 PRO B O 1
ATOM 1794 N N . VAL B 1 118 ? 6.961 -12.555 -20.156 1 97.75 118 VAL B N 1
ATOM 1795 C CA . VAL B 1 118 ? 6.41 -11.281 -19.703 1 97.75 118 VAL B CA 1
ATOM 1796 C C . VAL B 1 118 ? 5.379 -10.773 -20.703 1 97.75 118 VAL B C 1
ATOM 1798 O O . VAL B 1 118 ? 5.516 -11 -21.906 1 97.75 118 VAL B O 1
ATOM 1801 N N . SER B 1 119 ? 4.324 -10.062 -20.172 1 94.88 119 SER B N 1
ATOM 1802 C CA . SER B 1 119 ? 3.297 -9.438 -21 1 94.88 119 SER B CA 1
ATOM 1803 C C . SER B 1 119 ? 3.297 -7.922 -20.828 1 94.88 119 SER B C 1
ATOM 1805 O O . SER B 1 119 ? 3.758 -7.41 -19.797 1 94.88 119 SER B O 1
ATOM 1807 N N . SER B 1 120 ? 2.924 -7.109 -21.859 1 87.19 120 SER B N 1
ATOM 1808 C CA . SER B 1 120 ? 2.752 -5.66 -21.797 1 87.19 120 SER B CA 1
ATOM 1809 C C . SER B 1 120 ? 1.409 -5.234 -22.375 1 87.19 120 SER B C 1
ATOM 1811 O O . SER B 1 120 ? 0.855 -5.922 -23.234 1 87.19 120 SER B O 1
#

Foldseek 3Di:
DDDDLVNVLVVLPVVAAEDELVVVLVCPPPAAEEEQEDPVVVVVKDDVRYDYDHLVCCVPPQCVDPVRNPPLATAYEYFYQQQSSRSNSQSVSVVVRSVNYYYYHGGVVSNVVVVHDMDD/DDDDLVNLLVVLPVVAAEDELVVVLVCPPPAAEEEQEDPVVVVVKDDPRYDYDHLVCCVPPQCVDPVRNPPLATAYEYFYQQQSSRSNSQSVSVVVRSVNYYYYHGGVVSNVVVVHDMDD

Solvent-accessible surface area (backbone atoms only — not comparable to full-atom values): 12485 Å² total; per-residue (Å²): 131,61,45,49,58,64,54,56,42,55,57,27,55,75,76,46,52,71,43,46,48,72,62,50,60,76,38,58,89,80,46,49,36,39,31,32,38,53,71,67,57,46,61,73,38,34,56,69,83,47,42,80,47,34,45,47,45,35,77,74,40,46,67,74,32,84,88,43,40,92,43,46,75,41,54,30,43,27,25,17,60,61,22,58,56,13,36,49,42,39,39,53,37,37,54,45,44,29,68,34,46,28,17,30,47,41,13,50,52,43,30,53,74,68,70,50,76,72,38,113,131,63,46,48,56,65,54,57,41,55,56,29,56,76,75,48,53,70,43,46,49,72,63,50,60,74,38,59,90,79,44,47,35,38,31,32,38,55,69,68,57,46,62,74,38,34,56,70,81,47,42,79,46,34,44,46,46,34,76,76,39,47,67,74,33,83,88,43,40,91,43,45,76,42,53,28,43,26,24,18,60,60,21,58,54,13,37,49,44,39,40,52,38,38,54,46,46,29,68,34,45,29,17,30,47,42,13,49,53,44,31,52,75,67,70,51,77,72,37,113

InterPro domains:
  IPR001307 Thiosulphate sulfurtransferase, conserved site [PS00380] (42-53)
  IPR001763 Rhodanese-like domain [PF00581] (22-112)
  IPR001763 Rhodanese-like domain [PS50206] (27-120)
  IPR001763 Rhodanese-like domain [SM00450] (17-117)
  IPR036873 Rhodanese-like domain superfamily [G3DSA:3.40.250.10] (3-120)
  IPR036873 Rhodanese-like domain superfamily [SSF52821] (8-119)
  IPR050229 Thiosulfate sulfurtransferase GlpE [PTHR43031] (11-117)

Sequence (240 aa):
MALTPMDLVAAAKQRIREIGPGEVRTMLGDTLILDVREPEEYAAGHLPGAINIPRGVVEFRIETHPVFQGKKDAAIVVYCQSGLRSTLATDILQQLGWRGTVSMAGGFKAWIEGGLPVSSMALTPMDLVAAAKQRIREIGPGEVRTMLGDTLILDVREPEEYAAGHLPGAINIPRGVVEFRIETHPVFQGKKDAAIVVYCQSGLRSTLATDILQQLGWRGTVSMAGGFKAWIEGGLPVSS

pLDDT: mean 97.43, std 2.99, range [71.12, 98.94]

Organism: Methylococcus capsulatus (strain ATCC 33009 / NCIMB 11132 / Bath) (NCBI:txid243233)

Nearest PDB structures (foldseek):
  6mxv-assembly1_A  TM=8.919E-01  e=1.211E-12  Francisella tularensis subsp. tularensis SCHU S4
  3tp9-assembly1_B  TM=9.322E-01  e=1.170E-10  Alicyclobacillus acidocaldarius subsp. acidocaldarius DSM 446
  7aoi-assembly1_Bb  TM=7.135E-01  e=3.158E-04  Trypanosoma brucei
  6hix-assembly1_Bb  TM=7.050E-01  e=3.592E-04  Trypanosoma brucei brucei
  6yxx-assembly1_Bb  TM=7.034E-01  e=4.956E-04  Trypanosoma brucei brucei

Secondary structure (DSSP, 8-state):
-PPPHHHHHHHHHTTS-EE-HHHHHHHTTTSEEEE-S-HHHHHH-B-TT-EE--GGGHHHHGGGSTTTTT-TTS-EEEE-SSSHHHHHHHHHHHHTT-TTEEEETTHHHHHHHTT---B-/-PPPHHHHHHHHHTTS-EE-HHHHHHHTTTSEEEE-S-HHHHHH-B-TT-EE--GGGHHHHGGGSTTTTT-TTS-EEEE-SSSHHHHHHHHHHHHTT-TTEEEETTHHHHHHHTT---B-

Radius of gyration: 17.95 Å; Cα contacts (8 Å, |Δi|>4): 485; chains: 2; bounding box: 32×50×41 Å